Protein AF-A0A2J8T6L7-F1 (afdb_monomer)

pLDDT: mean 71.06, std 22.84, range [30.7, 98.12]

Organism: Pongo abelii (NCBI:txid9601)

Radius of gyration: 42.38 Å; Cα contacts (8 Å, |Δi|>4): 64; chains: 1; bounding box: 113×49×140 Å

Mean predicted aligned error: 19.24 Å

Structure (mmCIF, N/CA/C/O backbone):
data_AF-A0A2J8T6L7-F1
#
_entry.id   AF-A0A2J8T6L7-F1
#
loop_
_atom_site.group_PDB
_atom_site.id
_atom_site.type_symbol
_atom_site.label_atom_id
_atom_site.label_alt_id
_atom_site.label_comp_id
_atom_site.label_asym_id
_atom_site.label_entity_id
_atom_site.label_seq_id
_atom_site.pdbx_PDB_ins_code
_atom_site.Cartn_x
_atom_site.Cartn_y
_atom_site.Cartn_z
_atom_site.occupancy
_atom_site.B_iso_or_equiv
_atom_site.auth_seq_id
_atom_site.auth_comp_id
_atom_site.auth_asym_id
_atom_site.auth_atom_id
_atom_site.pdbx_PDB_model_num
ATOM 1 N N . HIS A 1 1 ? 1.287 7.293 -5.162 1.00 93.69 1 HIS A N 1
ATOM 2 C CA . HIS A 1 1 ? 0.298 7.015 -6.228 1.00 93.69 1 HIS A CA 1
ATOM 3 C C . HIS A 1 1 ? 0.378 5.580 -6.761 1.00 93.69 1 HIS A C 1
ATOM 5 O O . HIS A 1 1 ? -0.598 4.861 -6.613 1.00 93.69 1 HIS A O 1
ATOM 11 N N . LEU A 1 2 ? 1.524 5.123 -7.292 1.00 96.25 2 LEU A N 1
ATOM 12 C CA . LEU A 1 2 ? 1.665 3.785 -7.906 1.00 96.25 2 LEU A CA 1
ATOM 13 C C . LEU A 1 2 ? 1.198 2.615 -7.026 1.00 96.25 2 LEU A C 1
ATOM 15 O O . LEU A 1 2 ? 0.594 1.680 -7.530 1.00 96.25 2 LEU A O 1
ATOM 19 N N . VAL A 1 3 ? 1.390 2.698 -5.706 1.00 96.38 3 VAL A N 1
ATOM 20 C CA . VAL A 1 3 ? 0.859 1.705 -4.755 1.00 96.38 3 VAL A CA 1
ATOM 21 C C . VAL A 1 3 ? -0.670 1.610 -4.808 1.00 96.38 3 VAL A C 1
ATOM 23 O O . VAL A 1 3 ? -1.197 0.508 -4.838 1.00 96.38 3 VAL A O 1
ATOM 26 N N . LYS A 1 4 ? -1.392 2.739 -4.871 1.00 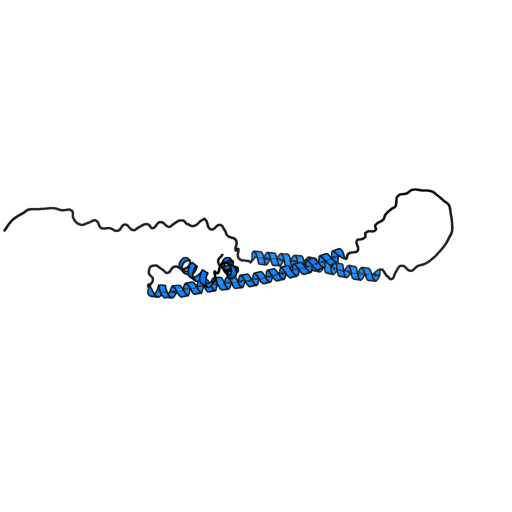94.94 4 LYS A N 1
ATOM 27 C CA . LYS A 1 4 ? -2.864 2.750 -4.984 1.00 94.94 4 LYS A CA 1
ATOM 28 C C . LYS A 1 4 ? -3.326 2.077 -6.278 1.00 94.94 4 LYS A C 1
ATOM 30 O O . LYS A 1 4 ? -4.289 1.324 -6.260 1.00 94.94 4 LYS A O 1
ATOM 35 N N . VAL A 1 5 ? -2.614 2.323 -7.380 1.00 97.19 5 VAL A N 1
ATOM 36 C CA . VAL A 1 5 ? -2.892 1.685 -8.676 1.00 97.19 5 VAL A CA 1
ATOM 37 C C . VAL A 1 5 ? -2.630 0.179 -8.601 1.00 97.19 5 VAL A C 1
ATOM 39 O O . VAL A 1 5 ? -3.499 -0.597 -8.980 1.00 97.19 5 VAL A O 1
ATOM 42 N N . ALA A 1 6 ? -1.487 -0.233 -8.047 1.00 96.81 6 ALA A N 1
ATOM 43 C CA . ALA A 1 6 ? -1.114 -1.640 -7.896 1.00 96.81 6 ALA A CA 1
ATOM 44 C C . ALA A 1 6 ? -2.042 -2.420 -6.947 1.00 96.81 6 ALA A C 1
ATOM 46 O O . ALA A 1 6 ? -2.261 -3.610 -7.136 1.00 96.81 6 ALA A O 1
ATOM 47 N N . LEU A 1 7 ? -2.632 -1.769 -5.939 1.00 96.44 7 LEU A N 1
ATOM 48 C CA . LEU A 1 7 ? -3.645 -2.396 -5.079 1.00 96.44 7 LEU A CA 1
ATOM 49 C C . LEU A 1 7 ? -4.934 -2.749 -5.836 1.00 96.44 7 LEU A C 1
ATOM 51 O O . LEU A 1 7 ? -5.686 -3.601 -5.376 1.00 96.44 7 LEU A O 1
ATOM 55 N N . LEU A 1 8 ? -5.173 -2.119 -6.988 1.00 96.69 8 LEU A N 1
ATOM 56 C CA . LEU A 1 8 ? -6.303 -2.388 -7.876 1.00 96.69 8 LEU A CA 1
ATOM 57 C C . LEU A 1 8 ? -5.900 -3.242 -9.089 1.00 96.69 8 LEU A C 1
ATOM 59 O O . LEU A 1 8 ? -6.602 -3.223 -10.102 1.00 96.69 8 LEU A O 1
ATOM 63 N N . GLU A 1 9 ? -4.796 -3.995 -8.995 1.00 97.06 9 GLU A N 1
ATOM 64 C CA . GLU A 1 9 ? -4.306 -4.892 -10.054 1.00 97.06 9 GLU A CA 1
ATOM 65 C C . GLU A 1 9 ? -5.409 -5.825 -10.573 1.00 97.06 9 GLU A C 1
ATOM 67 O O . GLU A 1 9 ? -5.492 -6.083 -11.775 1.00 97.06 9 GLU A O 1
ATOM 72 N N . ASP A 1 10 ? -6.323 -6.262 -9.703 1.00 96.69 10 ASP A N 1
ATOM 73 C CA . ASP A 1 10 ? -7.408 -7.144 -10.118 1.00 96.69 10 ASP A CA 1
ATOM 74 C C . ASP A 1 10 ? -8.401 -6.500 -11.103 1.00 96.69 10 ASP A C 1
ATOM 76 O O . ASP A 1 10 ? -9.060 -7.195 -11.880 1.00 96.69 10 ASP A O 1
ATOM 80 N N . VAL A 1 11 ? -8.468 -5.171 -11.131 1.00 97.81 11 VAL A N 1
ATOM 81 C CA . VAL A 1 11 ? -9.361 -4.409 -12.010 1.00 97.81 11 VAL A CA 1
ATOM 82 C C . VAL A 1 11 ? -8.594 -3.823 -13.191 1.00 97.81 11 VAL A C 1
ATOM 84 O O . VAL A 1 11 ? -9.009 -3.979 -14.335 1.00 97.81 11 VAL A O 1
ATOM 87 N N . ASN A 1 12 ? -7.464 -3.163 -12.931 1.00 96.69 12 ASN A N 1
ATOM 88 C CA . ASN A 1 12 ? -6.717 -2.431 -13.957 1.00 96.69 12 ASN A CA 1
ATOM 89 C C . ASN A 1 12 ? -5.603 -3.253 -14.624 1.00 96.69 12 ASN A C 1
ATOM 91 O O . ASN A 1 12 ? -5.028 -2.787 -15.604 1.00 96.69 12 ASN A O 1
ATOM 95 N N . ARG A 1 13 ? -5.302 -4.458 -14.114 1.00 97.50 13 ARG A N 1
ATOM 96 C CA . ARG A 1 13 ? -4.248 -5.363 -14.608 1.00 97.50 13 ARG A CA 1
ATOM 97 C C . ARG A 1 13 ? -2.829 -4.770 -14.545 1.00 97.50 13 ARG A C 1
ATOM 99 O O . ARG A 1 13 ? -1.910 -5.294 -15.172 1.00 97.50 13 ARG A O 1
ATOM 106 N N . MET A 1 14 ? -2.634 -3.710 -13.761 1.00 97.69 14 MET A N 1
ATOM 107 C CA . MET A 1 14 ? -1.356 -3.027 -13.576 1.00 97.69 14 MET A CA 1
ATOM 108 C C . MET A 1 14 ? -0.621 -3.579 -12.358 1.00 97.69 14 MET A C 1
ATOM 110 O O . MET A 1 14 ? -0.726 -3.051 -11.250 1.00 97.69 14 MET A O 1
ATOM 114 N N . SER A 1 15 ? 0.164 -4.631 -12.578 1.00 98.00 15 SER A N 1
ATOM 115 C CA . SER A 1 15 ? 1.047 -5.167 -11.543 1.00 98.00 15 SER A CA 1
ATOM 116 C C . SER A 1 15 ? 2.186 -4.188 -11.207 1.00 98.00 15 SER A C 1
ATOM 118 O O . SER A 1 15 ? 2.556 -3.348 -12.039 1.00 98.00 15 SER A O 1
ATOM 120 N N . PRO A 1 16 ? 2.822 -4.305 -10.024 1.00 97.94 16 PRO A N 1
ATOM 121 C CA . PRO A 1 16 ? 4.011 -3.523 -9.683 1.00 97.94 16 PRO A CA 1
ATOM 122 C C . PRO A 1 16 ? 5.125 -3.612 -10.734 1.00 97.94 16 PRO A C 1
ATOM 124 O O . PRO A 1 16 ? 5.802 -2.620 -10.985 1.00 97.94 16 PRO A O 1
ATOM 127 N N . GLY A 1 17 ? 5.286 -4.778 -11.370 1.00 97.88 17 GLY A N 1
ATOM 128 C CA . GLY A 1 17 ? 6.257 -4.982 -12.445 1.00 97.88 17 GLY A CA 1
ATOM 129 C C . GLY A 1 17 ? 5.879 -4.232 -13.723 1.00 97.88 17 GLY A C 1
ATOM 130 O O . GLY A 1 17 ? 6.720 -3.551 -14.302 1.00 97.88 17 GLY A O 1
ATOM 131 N N . ALA A 1 18 ? 4.603 -4.274 -14.126 1.00 97.88 18 ALA A N 1
ATOM 132 C CA . ALA A 1 18 ? 4.121 -3.527 -15.291 1.00 97.88 18 ALA A CA 1
ATOM 133 C C . ALA A 1 18 ? 4.294 -2.012 -15.098 1.00 97.88 18 ALA A C 1
ATOM 135 O O . ALA A 1 18 ? 4.781 -1.315 -15.987 1.00 97.88 18 ALA A O 1
ATOM 136 N N . LEU A 1 19 ? 3.963 -1.511 -13.905 1.00 98.06 19 LEU A N 1
ATOM 137 C CA . LEU A 1 19 ? 4.187 -0.113 -13.540 1.00 98.06 19 LEU A CA 1
ATOM 138 C C . LEU A 1 19 ? 5.681 0.230 -13.534 1.00 98.06 19 LEU A C 1
ATOM 140 O O . LEU A 1 19 ? 6.066 1.271 -14.055 1.00 98.06 19 LEU A O 1
ATOM 144 N N . ALA A 1 20 ? 6.540 -0.637 -13.002 1.00 97.88 20 ALA A N 1
ATOM 145 C CA . ALA A 1 20 ? 7.976 -0.383 -12.982 1.00 97.88 20 ALA A CA 1
ATOM 146 C C . ALA A 1 20 ? 8.583 -0.279 -14.387 1.00 97.88 20 ALA A C 1
ATOM 148 O O . ALA A 1 20 ? 9.392 0.613 -14.618 1.00 97.88 20 ALA A O 1
ATOM 149 N N . ILE A 1 21 ? 8.160 -1.123 -15.334 1.00 96.56 21 ILE A N 1
ATOM 150 C CA . ILE A 1 21 ? 8.624 -1.065 -16.732 1.00 96.56 21 ILE A CA 1
ATOM 151 C C . ILE A 1 21 ? 8.285 0.289 -17.371 1.00 96.56 21 ILE A C 1
ATOM 153 O O . ILE A 1 21 ? 9.111 0.860 -18.078 1.00 96.56 21 ILE A O 1
ATOM 157 N N . ILE A 1 22 ? 7.086 0.816 -17.105 1.00 96.38 22 ILE A N 1
ATOM 158 C CA . ILE A 1 22 ? 6.615 2.089 -17.669 1.00 96.38 22 ILE A CA 1
ATOM 159 C C . ILE A 1 22 ? 7.307 3.281 -17.000 1.00 96.38 22 ILE A C 1
ATOM 161 O O . ILE A 1 22 ? 7.721 4.218 -17.676 1.00 96.38 22 ILE A O 1
ATOM 165 N N . PHE A 1 23 ? 7.423 3.264 -15.670 1.00 97.00 23 PHE A N 1
ATOM 166 C CA . PHE A 1 23 ? 7.864 4.432 -14.909 1.00 97.00 23 PHE A CA 1
ATOM 167 C C . PHE A 1 23 ? 9.379 4.504 -14.702 1.00 97.00 23 PHE A C 1
ATOM 169 O O . PHE A 1 23 ? 9.901 5.607 -14.559 1.00 97.00 23 PHE A O 1
ATOM 176 N N . ALA A 1 24 ? 10.113 3.388 -14.692 1.00 95.88 24 ALA A N 1
ATOM 177 C CA . ALA A 1 24 ? 11.550 3.423 -14.418 1.00 95.88 24 ALA A CA 1
ATOM 178 C C . ALA A 1 24 ? 12.355 4.280 -15.414 1.00 95.88 24 ALA A C 1
ATOM 180 O O . ALA A 1 24 ? 13.154 5.089 -14.939 1.00 95.88 24 ALA A O 1
ATOM 181 N N . PRO A 1 25 ? 12.120 4.221 -16.742 1.00 91.81 25 PRO A N 1
ATOM 182 C CA . PRO A 1 25 ? 12.804 5.102 -17.695 1.00 91.81 25 PRO A CA 1
ATOM 183 C C . PRO A 1 25 ? 12.463 6.589 -17.510 1.00 91.81 25 PRO A C 1
ATOM 185 O O . PRO A 1 25 ? 13.294 7.455 -17.775 1.00 91.81 25 PRO A O 1
ATOM 188 N N . CYS A 1 26 ? 11.252 6.895 -17.034 1.00 92.44 26 CYS A N 1
ATOM 189 C CA . CYS A 1 26 ? 10.802 8.265 -16.787 1.00 92.44 26 CYS A CA 1
ATOM 190 C C . CYS A 1 26 ? 11.409 8.853 -15.504 1.00 92.44 26 CYS A C 1
ATOM 192 O O . CYS A 1 26 ? 11.675 10.052 -15.442 1.00 92.44 26 CYS A O 1
ATOM 194 N N . LEU A 1 27 ? 11.623 8.011 -14.486 1.00 92.25 27 LEU A N 1
ATOM 195 C CA . LEU A 1 27 ? 12.135 8.404 -13.171 1.00 92.25 27 LEU A CA 1
ATOM 196 C C . LEU A 1 27 ? 13.668 8.409 -13.095 1.00 92.25 27 LEU A C 1
ATOM 198 O O . LEU A 1 27 ? 14.240 9.222 -12.374 1.00 92.25 27 LEU A O 1
ATOM 202 N N . LEU A 1 28 ? 14.335 7.489 -13.796 1.00 89.25 28 LEU A N 1
ATOM 203 C CA . LEU A 1 28 ? 15.777 7.257 -13.706 1.00 89.25 28 LEU A CA 1
ATOM 204 C C . LEU A 1 28 ? 16.388 7.244 -15.112 1.00 89.25 28 LEU A C 1
ATOM 206 O O . LEU A 1 28 ? 16.637 6.186 -15.688 1.00 89.25 28 LEU A O 1
ATOM 210 N N . ARG A 1 29 ? 16.623 8.437 -15.670 1.00 85.06 29 ARG A N 1
ATOM 211 C CA . ARG A 1 29 ? 17.291 8.587 -16.970 1.00 85.06 29 ARG A CA 1
ATOM 212 C C . ARG A 1 29 ? 18.792 8.329 -16.845 1.00 85.06 29 ARG A C 1
ATOM 214 O O . ARG A 1 29 ? 19.435 8.801 -15.906 1.00 85.06 29 ARG A O 1
ATOM 221 N N . CYS A 1 30 ? 19.350 7.592 -17.803 1.00 74.75 30 CYS A N 1
ATOM 222 C CA . CYS A 1 30 ? 20.797 7.456 -17.935 1.00 74.75 30 CYS A CA 1
ATOM 223 C C . CYS A 1 30 ? 21.414 8.803 -18.363 1.00 74.75 30 CYS A C 1
ATOM 225 O O . CYS A 1 30 ? 20.770 9.547 -19.101 1.00 74.75 30 CYS A O 1
ATOM 227 N N . PRO A 1 31 ? 22.652 9.117 -17.947 1.00 76.94 31 PRO A N 1
ATOM 228 C CA . PRO A 1 31 ? 23.383 10.278 -18.452 1.00 76.94 31 PRO A CA 1
ATOM 229 C C . PRO A 1 31 ? 23.590 10.206 -19.976 1.00 76.94 31 PRO A C 1
ATOM 231 O O . PRO A 1 31 ? 23.925 9.137 -20.493 1.00 76.94 31 PRO A O 1
ATOM 234 N N . ASP A 1 32 ? 23.471 11.335 -20.684 1.00 70.75 32 ASP A N 1
ATOM 235 C CA . ASP A 1 32 ? 23.580 11.416 -22.158 1.00 70.75 32 ASP A CA 1
ATOM 236 C C . ASP A 1 32 ? 24.965 11.020 -22.711 1.00 70.75 32 ASP A C 1
ATOM 238 O O . ASP A 1 32 ? 25.127 10.752 -23.897 1.00 70.75 32 ASP A O 1
ATOM 242 N N . ASN A 1 33 ? 25.977 10.949 -21.846 1.00 72.06 33 ASN A N 1
ATOM 243 C CA . ASN A 1 33 ? 27.346 10.539 -22.163 1.00 72.06 33 ASN A CA 1
ATOM 244 C C . ASN A 1 33 ? 27.650 9.067 -21.814 1.00 72.06 33 ASN A C 1
ATOM 246 O O . ASN A 1 33 ? 28.817 8.670 -21.804 1.00 72.06 33 ASN A O 1
ATOM 250 N N . SER A 1 34 ? 26.633 8.263 -21.487 1.00 76.81 34 SER A N 1
ATOM 251 C CA . SER A 1 34 ? 26.806 6.843 -21.164 1.00 76.81 34 SER A CA 1
ATOM 252 C C . SER A 1 34 ? 26.913 5.961 -22.415 1.00 76.81 34 SER A C 1
ATOM 254 O O . SER A 1 34 ? 26.290 6.217 -23.443 1.00 76.81 34 SER A O 1
ATOM 256 N N . ASP A 1 35 ? 27.719 4.899 -22.325 1.00 83.25 35 ASP A N 1
ATOM 257 C CA . ASP A 1 35 ? 27.825 3.895 -23.386 1.00 83.25 35 ASP A CA 1
ATOM 258 C C . ASP A 1 35 ? 26.451 3.216 -23.604 1.00 83.25 35 ASP A C 1
ATOM 260 O O . ASP A 1 35 ? 25.865 2.708 -22.636 1.00 83.25 35 ASP A O 1
ATOM 264 N N . PRO A 1 36 ? 25.930 3.154 -24.846 1.00 81.31 36 PRO A N 1
ATOM 265 C CA . PRO A 1 36 ? 24.617 2.576 -25.137 1.00 81.31 36 PRO A CA 1
ATOM 266 C C . PRO A 1 36 ? 24.452 1.127 -24.656 1.00 81.31 36 PRO A C 1
ATOM 268 O O . PRO A 1 36 ? 23.373 0.739 -24.207 1.00 81.31 36 PRO A O 1
ATOM 271 N N . LEU A 1 37 ? 25.513 0.316 -24.694 1.00 81.12 37 LEU A N 1
ATOM 272 C CA . LEU A 1 37 ? 25.478 -1.081 -24.253 1.00 81.12 37 LEU A CA 1
ATOM 273 C C . LEU A 1 37 ? 25.414 -1.198 -22.725 1.00 81.12 37 LEU A C 1
ATOM 275 O O . LEU A 1 37 ? 24.844 -2.159 -22.199 1.00 81.12 37 LEU A O 1
ATOM 279 N N . ILE A 1 38 ? 25.986 -0.229 -22.005 1.00 78.81 38 ILE A N 1
ATOM 280 C CA . ILE A 1 38 ? 25.864 -0.131 -20.546 1.00 78.81 38 ILE A CA 1
ATOM 281 C C . ILE A 1 38 ? 24.450 0.333 -20.183 1.00 78.81 38 ILE A C 1
ATOM 283 O O . ILE A 1 38 ? 23.801 -0.307 -19.354 1.00 78.81 38 ILE A O 1
ATOM 287 N N . SER A 1 39 ? 23.933 1.351 -20.878 1.00 82.50 39 SER A N 1
ATOM 288 C CA . SER A 1 39 ? 22.570 1.861 -20.692 1.00 82.50 39 SER A CA 1
ATOM 289 C C . SER A 1 39 ? 21.515 0.757 -20.855 1.00 82.50 39 SER A C 1
ATOM 291 O O . SER A 1 39 ? 20.645 0.606 -19.997 1.00 82.50 39 SER A O 1
ATOM 293 N N . MET A 1 40 ? 21.653 -0.121 -21.859 1.00 81.56 40 MET A N 1
ATOM 294 C CA . MET A 1 40 ? 20.754 -1.274 -22.039 1.00 81.56 40 MET A CA 1
ATOM 295 C C . MET A 1 40 ? 20.721 -2.228 -20.832 1.00 81.56 40 MET A C 1
ATOM 297 O O . MET A 1 40 ? 19.667 -2.779 -20.510 1.00 81.56 40 MET A O 1
ATOM 301 N N . LYS A 1 41 ? 21.853 -2.439 -20.145 1.00 81.69 41 LYS A N 1
ATOM 302 C CA . LYS A 1 41 ? 21.900 -3.269 -18.925 1.00 81.69 41 LYS A CA 1
ATOM 303 C C . LYS A 1 41 ? 21.286 -2.558 -17.727 1.00 81.69 41 LYS A C 1
ATOM 305 O O . LYS A 1 41 ? 20.726 -3.215 -16.848 1.00 81.69 41 LYS A O 1
ATOM 310 N N . ASP A 1 42 ? 21.395 -1.238 -17.681 1.00 87.75 42 ASP A N 1
ATOM 311 C CA . ASP A 1 42 ? 20.863 -0.443 -16.584 1.00 87.75 42 ASP A CA 1
ATOM 312 C C . ASP A 1 42 ? 19.337 -0.349 -16.630 1.00 87.75 42 ASP A C 1
ATOM 314 O O . ASP A 1 42 ? 18.736 -0.333 -15.560 1.00 87.75 42 ASP A O 1
ATOM 318 N N . VAL A 1 43 ? 18.697 -0.457 -17.805 1.00 90.25 43 VAL A N 1
ATOM 319 C CA . VAL A 1 43 ? 17.223 -0.533 -17.940 1.00 90.25 43 VAL A CA 1
ATOM 320 C C . VAL A 1 43 ? 16.615 -1.612 -17.036 1.00 90.25 43 VAL A C 1
ATOM 322 O O . VAL A 1 43 ? 15.646 -1.363 -16.314 1.00 9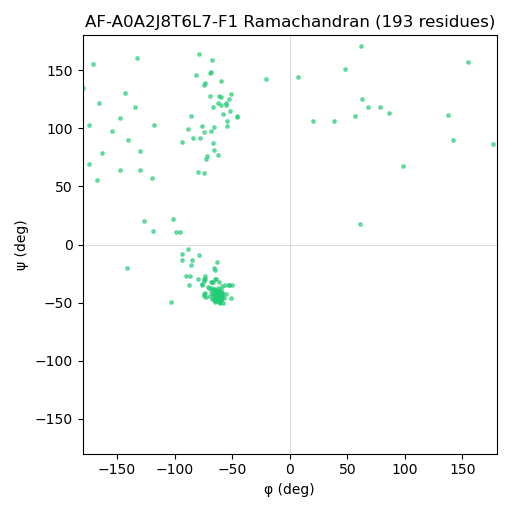0.25 43 VAL A O 1
ATOM 325 N N . LEU A 1 44 ? 17.198 -2.813 -17.016 1.00 92.00 44 LEU A N 1
ATOM 326 C CA . LEU A 1 44 ? 16.707 -3.898 -16.162 1.00 92.00 44 LEU A CA 1
ATOM 327 C C . LEU A 1 44 ? 16.933 -3.602 -14.675 1.00 92.00 44 LEU A C 1
ATOM 329 O O . LEU A 1 44 ? 16.069 -3.901 -13.847 1.00 92.00 44 LEU A O 1
ATOM 333 N N . LYS A 1 45 ? 18.068 -2.984 -14.325 1.00 92.62 45 LYS A N 1
ATOM 334 C CA . LYS A 1 45 ? 18.386 -2.624 -12.937 1.00 92.62 45 LYS A CA 1
ATOM 335 C C . LYS A 1 45 ? 17.450 -1.541 -12.411 1.00 92.62 45 LYS A C 1
ATOM 337 O O . LYS A 1 45 ? 16.921 -1.697 -11.313 1.00 92.62 45 LYS A O 1
ATOM 342 N N . ILE A 1 46 ? 17.215 -0.476 -13.183 1.00 94.12 46 ILE A N 1
ATOM 343 C CA . ILE A 1 46 ? 16.311 0.612 -12.788 1.00 94.12 46 ILE A CA 1
ATOM 344 C C . ILE A 1 46 ? 14.871 0.109 -12.682 1.00 94.12 46 ILE A C 1
ATOM 346 O O . ILE A 1 46 ? 14.188 0.429 -11.713 1.00 94.12 46 ILE A O 1
ATOM 350 N N . THR A 1 47 ? 14.440 -0.758 -13.604 1.00 95.94 47 THR A N 1
ATOM 351 C CA . THR A 1 47 ? 13.111 -1.384 -13.558 1.00 95.94 47 THR A CA 1
ATOM 352 C C . THR A 1 47 ? 12.958 -2.224 -12.294 1.00 95.94 47 THR A C 1
ATOM 354 O O . THR A 1 47 ? 12.012 -2.029 -11.536 1.00 95.94 47 THR A O 1
ATOM 357 N N . THR A 1 48 ? 13.933 -3.090 -12.000 1.00 96.69 48 THR A N 1
ATOM 358 C CA . THR A 1 48 ? 13.922 -3.920 -10.783 1.00 96.69 48 THR A CA 1
ATOM 359 C C . THR A 1 48 ? 13.922 -3.058 -9.519 1.00 96.69 48 THR A C 1
ATOM 361 O O . THR A 1 48 ? 13.179 -3.333 -8.580 1.00 96.69 48 THR A O 1
ATOM 364 N N . CYS A 1 49 ? 14.723 -1.990 -9.489 1.00 96.50 49 CYS A N 1
ATOM 365 C CA . CYS A 1 49 ? 14.781 -1.051 -8.371 1.00 96.50 49 CYS A CA 1
ATOM 366 C C . CYS A 1 49 ? 13.405 -0.429 -8.082 1.00 96.50 49 CYS A C 1
ATOM 368 O O . CYS A 1 49 ? 12.921 -0.484 -6.948 1.00 96.50 49 CYS A O 1
ATOM 370 N N . VAL A 1 50 ? 12.740 0.097 -9.115 1.00 97.50 50 VAL A N 1
ATOM 371 C CA . VAL A 1 50 ? 11.404 0.696 -8.992 1.00 97.50 50 VAL A CA 1
ATOM 372 C C . VAL A 1 50 ? 10.360 -0.352 -8.604 1.00 97.50 50 VAL A C 1
ATOM 374 O O . VAL A 1 50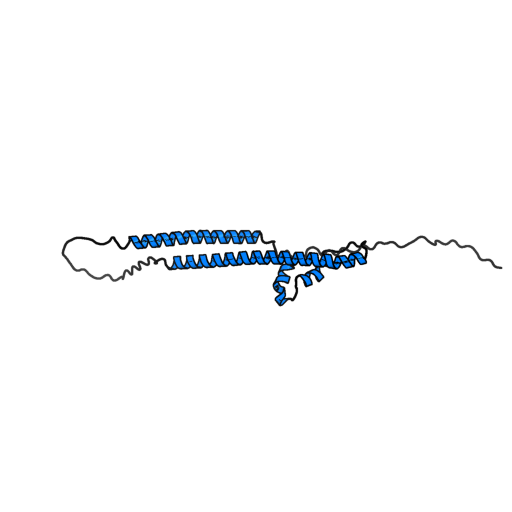 ? 9.535 -0.091 -7.729 1.00 97.50 50 VAL A O 1
ATOM 377 N N . GLU A 1 51 ? 10.412 -1.556 -9.177 1.00 98.12 51 GLU A N 1
ATOM 378 C CA . GLU A 1 51 ? 9.503 -2.649 -8.819 1.00 98.12 51 GLU A CA 1
ATOM 379 C C . GLU A 1 51 ? 9.619 -3.019 -7.335 1.00 98.12 51 GLU 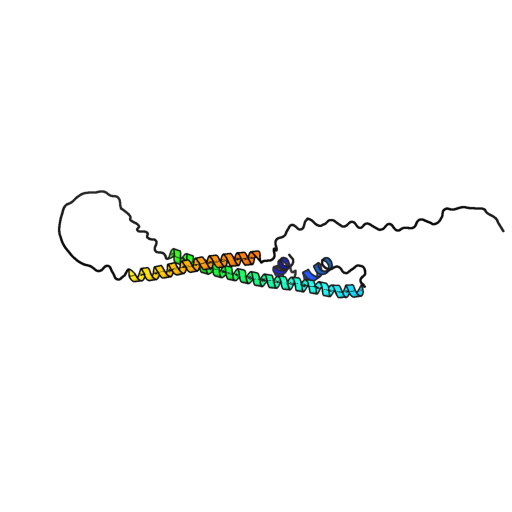A C 1
ATOM 381 O O . GLU A 1 51 ? 8.604 -3.120 -6.640 1.00 98.12 51 GLU A O 1
ATOM 386 N N . MET A 1 52 ? 10.847 -3.183 -6.829 1.00 98.12 52 MET A N 1
ATOM 387 C CA . MET A 1 52 ? 11.089 -3.469 -5.413 1.00 98.12 52 MET A CA 1
ATOM 388 C C . MET A 1 52 ? 10.568 -2.346 -4.518 1.00 98.12 52 MET A C 1
ATOM 390 O O . MET A 1 52 ? 9.953 -2.624 -3.488 1.00 98.12 52 MET A O 1
ATOM 394 N N . LEU A 1 53 ? 10.758 -1.086 -4.920 1.00 97.56 53 LEU A N 1
ATOM 395 C CA . LEU A 1 53 ? 10.251 0.058 -4.172 1.00 97.56 53 LEU A CA 1
ATOM 396 C C . LEU A 1 53 ? 8.718 0.038 -4.096 1.00 97.56 53 LEU A C 1
ATOM 398 O O . LEU A 1 53 ? 8.161 0.170 -3.007 1.00 97.56 53 LEU A O 1
ATOM 402 N N . ILE A 1 54 ? 8.024 -0.186 -5.217 1.00 97.56 54 ILE A N 1
ATOM 403 C CA . ILE A 1 54 ? 6.555 -0.273 -5.245 1.00 97.56 54 ILE A CA 1
ATOM 404 C C . ILE A 1 54 ? 6.072 -1.441 -4.376 1.00 97.56 54 ILE A C 1
ATOM 406 O O . ILE A 1 54 ? 5.169 -1.257 -3.557 1.00 97.56 54 ILE A O 1
ATOM 410 N N . LYS A 1 55 ? 6.684 -2.625 -4.512 1.00 97.50 55 LYS A N 1
ATOM 411 C CA . LYS A 1 55 ? 6.335 -3.820 -3.727 1.00 97.50 55 LYS A CA 1
ATOM 412 C C . LYS A 1 55 ? 6.497 -3.589 -2.230 1.00 97.50 55 LYS A C 1
ATOM 414 O O . LYS A 1 55 ? 5.595 -3.927 -1.465 1.00 97.50 55 LYS A O 1
ATOM 419 N N . GLU A 1 56 ? 7.601 -2.981 -1.809 1.00 97.62 56 GLU A N 1
ATOM 420 C CA . GLU A 1 56 ? 7.864 -2.735 -0.392 1.00 97.62 56 GLU A CA 1
ATOM 421 C C . GLU A 1 56 ? 6.905 -1.692 0.195 1.00 97.62 56 GLU A C 1
ATOM 423 O O . GLU A 1 56 ? 6.381 -1.875 1.296 1.00 97.62 56 GLU A O 1
ATOM 428 N N . GLN A 1 57 ? 6.595 -0.628 -0.550 1.00 96.38 57 GLN A N 1
ATOM 429 C CA . GLN A 1 57 ? 5.596 0.353 -0.117 1.00 96.38 57 GLN A CA 1
ATOM 430 C C . GLN A 1 57 ? 4.190 -0.256 -0.050 1.00 96.38 57 GLN A C 1
ATOM 432 O O . GLN A 1 57 ? 3.449 -0.000 0.899 1.00 96.38 57 GLN A O 1
ATOM 437 N N . MET A 1 58 ? 3.835 -1.123 -1.001 1.00 95.50 58 MET A N 1
ATOM 438 C CA . MET A 1 58 ? 2.575 -1.866 -0.971 1.00 95.50 58 MET A CA 1
ATOM 439 C C . MET A 1 58 ? 2.503 -2.824 0.224 1.00 95.50 58 MET A C 1
ATOM 441 O O . MET A 1 58 ? 1.466 -2.901 0.881 1.00 95.50 58 MET A O 1
ATOM 445 N N . ARG A 1 59 ? 3.596 -3.523 0.553 1.00 96.50 59 ARG A N 1
ATOM 446 C CA . ARG A 1 59 ? 3.673 -4.396 1.732 1.00 96.50 59 ARG A CA 1
ATOM 447 C C . ARG A 1 59 ? 3.441 -3.605 3.020 1.00 96.50 59 ARG A C 1
ATOM 449 O O . ARG A 1 59 ? 2.595 -3.995 3.819 1.00 96.50 59 ARG A O 1
ATOM 456 N N . LYS A 1 60 ? 4.142 -2.478 3.201 1.00 94.50 60 LYS A N 1
ATOM 457 C CA . LYS A 1 60 ? 3.960 -1.584 4.359 1.00 94.50 60 LYS A CA 1
ATOM 458 C C . LYS A 1 60 ? 2.526 -1.066 4.461 1.00 94.50 60 LYS A C 1
ATOM 460 O O . LYS A 1 60 ? 1.974 -1.036 5.554 1.00 94.50 60 LYS A O 1
ATOM 465 N N . TYR A 1 61 ? 1.924 -0.694 3.331 1.00 94.81 61 TYR A N 1
ATOM 466 C CA . TYR A 1 61 ? 0.532 -0.252 3.284 1.00 94.81 61 TYR A CA 1
ATOM 467 C C . TYR A 1 61 ? -0.434 -1.347 3.754 1.00 94.81 61 TYR A C 1
ATOM 469 O O . TYR A 1 61 ? -1.285 -1.081 4.594 1.00 94.81 61 TYR A O 1
ATOM 477 N N . LYS A 1 62 ? -0.280 -2.581 3.255 1.00 93.00 62 LYS A N 1
ATOM 478 C CA . LYS A 1 62 ? -1.140 -3.712 3.641 1.00 93.00 62 LYS A CA 1
ATOM 479 C C . LYS A 1 62 ? -1.061 -4.015 5.136 1.00 93.00 62 LYS A C 1
ATOM 481 O O . LYS A 1 62 ? -2.098 -4.199 5.755 1.00 93.00 62 LYS A O 1
ATOM 486 N N . VAL A 1 63 ? 0.146 -4.016 5.709 1.00 94.25 63 VAL A N 1
ATOM 487 C CA . VAL A 1 63 ? 0.339 -4.229 7.155 1.00 94.25 63 VAL A CA 1
ATOM 488 C C . VAL A 1 63 ? -0.381 -3.151 7.968 1.00 94.25 63 VAL A C 1
ATOM 490 O O . VAL A 1 63 ? -1.185 -3.484 8.827 1.00 94.25 63 VAL A O 1
ATOM 493 N N . LYS A 1 64 ? -0.178 -1.867 7.640 1.00 90.69 64 LYS A N 1
ATOM 494 C CA . LYS A 1 64 ? -0.862 -0.768 8.341 1.00 90.69 64 LYS A CA 1
ATOM 495 C C . LYS A 1 64 ? -2.385 -0.823 8.193 1.00 90.69 64 LYS A C 1
ATOM 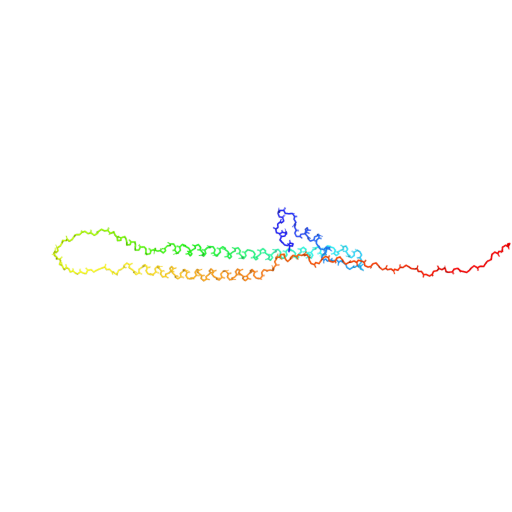497 O O . LYS A 1 64 ? -3.102 -0.494 9.128 1.00 90.69 64 LYS A O 1
ATOM 502 N N . MET A 1 65 ? -2.890 -1.216 7.023 1.00 93.75 65 MET A N 1
ATOM 503 C CA . MET A 1 65 ? -4.334 -1.343 6.808 1.00 93.75 65 MET A CA 1
ATOM 504 C C . MET A 1 65 ? -4.936 -2.474 7.653 1.00 93.75 65 MET A C 1
ATOM 506 O O . MET A 1 65 ? -6.026 -2.318 8.192 1.00 93.75 65 MET A O 1
ATOM 510 N N . GLU A 1 66 ? -4.218 -3.587 7.804 1.00 93.88 66 GLU A N 1
ATOM 511 C CA . GLU A 1 66 ? -4.629 -4.691 8.675 1.00 93.88 66 GLU A CA 1
ATOM 512 C C . GLU A 1 66 ? -4.659 -4.262 10.152 1.00 93.88 66 GLU A C 1
ATOM 514 O O . GLU A 1 66 ? -5.639 -4.526 10.843 1.00 93.88 66 GLU A O 1
ATOM 519 N N . GLU A 1 67 ? -3.643 -3.527 10.617 1.00 92.38 67 GLU A N 1
ATOM 520 C CA . GLU A 1 67 ? -3.620 -2.940 11.967 1.00 92.38 67 GLU A CA 1
ATOM 521 C C . GLU A 1 67 ? -4.841 -2.032 12.204 1.00 92.38 67 GLU A C 1
ATOM 523 O O . GLU A 1 67 ? -5.533 -2.170 13.213 1.00 92.38 67 GLU A O 1
ATOM 528 N N . ILE A 1 68 ? -5.171 -1.162 11.242 1.00 88.81 68 ILE A N 1
ATOM 529 C CA . ILE A 1 68 ? -6.368 -0.307 11.310 1.00 88.81 68 ILE A CA 1
ATOM 530 C C . ILE A 1 68 ? -7.644 -1.152 11.383 1.00 88.81 68 ILE A C 1
ATOM 532 O O . ILE A 1 68 ? -8.488 -0.902 12.240 1.00 88.81 68 ILE A O 1
ATOM 536 N N . SER A 1 69 ? -7.781 -2.167 10.528 1.00 92.50 69 SER A N 1
ATOM 537 C CA . SER A 1 69 ? -8.953 -3.052 10.508 1.00 92.50 69 SER A CA 1
ATOM 538 C C . SER A 1 69 ? -9.143 -3.786 11.843 1.00 92.50 69 SER A C 1
ATOM 540 O O . SER A 1 69 ? -10.268 -3.941 12.323 1.00 92.50 69 SER A O 1
ATOM 542 N N . GLN A 1 70 ? -8.053 -4.214 12.483 1.00 93.44 70 GLN A N 1
ATOM 543 C CA . GLN A 1 70 ? -8.100 -4.855 13.800 1.00 93.44 70 GLN A CA 1
ATOM 544 C C . GLN A 1 70 ? -8.533 -3.882 14.897 1.00 93.44 70 GLN A C 1
ATOM 546 O O . GLN A 1 70 ? -9.371 -4.232 15.732 1.00 93.44 70 GLN A O 1
ATOM 551 N N . LEU A 1 71 ? -8.006 -2.656 14.877 1.00 86.56 71 LEU A N 1
ATOM 552 C CA . LEU A 1 71 ? -8.422 -1.603 15.800 1.00 86.56 71 LEU A CA 1
ATOM 553 C C . LEU A 1 71 ? -9.907 -1.256 15.624 1.00 86.56 71 LEU A C 1
ATOM 555 O O . LEU A 1 71 ? -10.626 -1.147 16.614 1.00 86.56 71 LEU A O 1
ATOM 559 N N . GLU A 1 72 ? -10.400 -1.167 14.389 1.00 89.69 72 GLU A N 1
ATOM 560 C CA . GLU A 1 72 ? -11.820 -0.924 14.095 1.00 89.69 72 GLU A CA 1
ATOM 561 C C . GLU A 1 72 ? -12.723 -2.067 14.577 1.00 89.69 72 GLU A C 1
ATOM 563 O O . GLU A 1 72 ? -13.798 -1.826 15.134 1.00 89.69 72 GLU A O 1
ATOM 568 N N . ALA A 1 73 ? -12.287 -3.320 14.424 1.00 92.56 73 ALA A N 1
ATOM 569 C CA . ALA A 1 73 ? -13.010 -4.469 14.958 1.00 92.56 73 ALA A CA 1
ATOM 570 C C . ALA A 1 73 ? -13.061 -4.440 16.495 1.00 92.56 73 ALA A C 1
ATOM 572 O O . ALA A 1 73 ? -14.125 -4.655 17.082 1.00 92.56 73 ALA A O 1
ATOM 573 N N . ALA A 1 74 ? -11.939 -4.128 17.152 1.00 90.00 74 ALA A N 1
ATOM 574 C CA . ALA A 1 74 ? -11.872 -3.987 18.604 1.00 90.00 74 ALA A CA 1
ATOM 575 C C . ALA A 1 74 ? -12.767 -2.841 19.107 1.00 90.00 74 ALA A C 1
ATOM 577 O O . ALA A 1 74 ? -13.507 -3.025 20.076 1.00 90.00 74 ALA A O 1
ATOM 578 N N . GLU A 1 75 ? -12.762 -1.694 18.420 1.00 85.50 75 GLU A N 1
ATOM 579 C CA . GLU A 1 75 ? -13.661 -0.570 18.701 1.00 85.50 75 GLU A CA 1
ATOM 580 C C . GLU A 1 75 ? -15.127 -0.997 18.564 1.00 85.50 75 GLU A C 1
ATOM 582 O O . GLU A 1 75 ? -15.927 -0.746 19.463 1.00 85.50 75 GLU A O 1
ATOM 587 N N . SER A 1 76 ? -15.484 -1.691 17.479 1.00 91.31 76 SER A N 1
ATOM 588 C CA . SER A 1 76 ? -16.850 -2.163 17.233 1.00 91.31 76 SER A CA 1
ATOM 589 C C . SER A 1 76 ? -17.340 -3.118 18.326 1.00 91.31 76 SER A C 1
ATOM 591 O O . SER A 1 76 ? -18.467 -2.986 18.813 1.00 91.31 76 SER A O 1
ATOM 593 N N . ILE A 1 77 ? -16.488 -4.050 18.768 1.00 92.00 77 ILE A N 1
ATOM 594 C CA . ILE A 1 77 ? -16.802 -4.989 19.853 1.00 92.00 77 ILE A CA 1
ATOM 595 C C . ILE A 1 77 ? -17.001 -4.238 21.171 1.00 92.00 77 ILE A C 1
ATOM 597 O O . ILE A 1 77 ? -18.019 -4.441 21.838 1.00 92.00 77 ILE A O 1
ATOM 601 N N . ALA A 1 78 ? -16.070 -3.349 21.527 1.00 86.50 78 ALA A N 1
ATOM 602 C CA . ALA A 1 78 ? -16.153 -2.561 22.752 1.00 86.50 78 ALA A CA 1
ATOM 603 C C . ALA A 1 78 ? -17.401 -1.665 22.755 1.00 86.50 78 ALA A C 1
ATOM 605 O O . ALA A 1 78 ? -18.149 -1.632 23.733 1.00 86.50 78 ALA A O 1
ATOM 606 N N . PHE A 1 79 ? -17.690 -1.006 21.630 1.00 89.06 79 PHE A N 1
ATOM 607 C CA . PHE A 1 79 ? -18.867 -0.159 21.470 1.00 89.06 79 PHE A CA 1
ATOM 608 C C . PHE A 1 79 ? -20.168 -0.960 21.577 1.00 89.06 79 PHE A C 1
ATOM 610 O O . PHE A 1 79 ? -21.115 -0.529 22.241 1.00 89.06 79 PHE A O 1
ATOM 617 N N . ARG A 1 80 ? -20.225 -2.149 20.968 1.00 89.56 80 ARG A N 1
ATOM 618 C CA . ARG A 1 80 ? -21.383 -3.046 21.065 1.00 89.56 80 ARG A CA 1
ATOM 619 C C . ARG A 1 80 ? -21.599 -3.526 22.499 1.00 89.56 80 ARG A C 1
ATOM 621 O O . ARG A 1 80 ? -22.740 -3.522 22.958 1.00 89.56 80 ARG A O 1
ATOM 628 N N . ARG A 1 81 ? -20.534 -3.897 23.218 1.00 88.69 81 ARG A N 1
ATOM 629 C CA . ARG A 1 81 ? -20.609 -4.318 24.628 1.00 88.69 81 ARG A CA 1
ATOM 630 C C . ARG A 1 81 ? -21.096 -3.181 25.522 1.00 88.69 81 ARG A C 1
ATOM 632 O O . ARG A 1 81 ? -22.052 -3.369 26.267 1.00 88.69 81 ARG A O 1
ATOM 639 N N . LEU A 1 82 ? -20.523 -1.989 25.370 1.00 86.06 82 LEU A N 1
ATOM 640 C CA . LEU A 1 82 ? -20.946 -0.796 26.101 1.00 86.06 82 LEU A CA 1
ATOM 641 C C . LEU A 1 82 ? -22.412 -0.439 25.813 1.00 86.06 82 LEU A C 1
ATOM 643 O O . LEU A 1 82 ? -23.159 -0.084 26.722 1.00 86.06 82 LEU A O 1
ATOM 647 N N . SER A 1 83 ? -22.842 -0.562 24.556 1.00 86.94 83 SER A N 1
ATOM 648 C CA . SER A 1 83 ? -24.235 -0.326 24.164 1.00 86.94 83 SER A CA 1
ATOM 649 C C . SER A 1 83 ? -25.197 -1.312 24.830 1.00 86.94 83 SER A C 1
ATOM 651 O O . SER A 1 83 ? -26.257 -0.893 25.286 1.00 86.94 83 SER A O 1
ATOM 653 N N . LEU A 1 84 ? -24.827 -2.594 24.935 1.00 87.19 84 LEU A N 1
ATOM 654 C CA . LEU A 1 84 ? -25.621 -3.606 25.642 1.00 87.19 84 LEU A CA 1
ATOM 655 C C . LEU A 1 84 ? -25.699 -3.315 27.145 1.00 87.19 84 LEU A C 1
ATOM 657 O O . LEU A 1 84 ? -26.793 -3.306 27.697 1.00 87.19 84 LEU A O 1
ATOM 661 N N . LEU A 1 85 ? -24.576 -2.984 27.789 1.00 84.69 85 LEU A N 1
ATOM 662 C CA . LEU A 1 85 ? -24.550 -2.613 29.211 1.00 84.69 85 LEU A CA 1
ATOM 663 C C . LEU A 1 85 ? -25.394 -1.362 29.511 1.00 84.69 85 LEU A C 1
ATOM 665 O O . LEU A 1 85 ? -25.987 -1.247 30.578 1.00 84.69 85 LEU A O 1
ATOM 669 N N . ARG A 1 86 ? -25.487 -0.414 28.570 1.00 82.69 86 ARG A N 1
ATOM 670 C CA . ARG A 1 86 ? -26.369 0.762 28.698 1.00 82.69 86 ARG A CA 1
ATOM 671 C C . ARG A 1 86 ? -27.849 0.436 28.486 1.00 82.69 86 ARG A C 1
ATOM 673 O O . ARG A 1 86 ? -28.690 1.129 29.046 1.00 82.69 86 ARG A O 1
ATOM 680 N N . GLN A 1 87 ? -28.169 -0.575 27.678 1.00 75.44 87 GLN A N 1
ATOM 681 C CA . GLN A 1 87 ? -29.547 -1.040 27.463 1.00 75.44 87 GLN A CA 1
ATOM 682 C C . GLN A 1 87 ? -30.048 -1.935 28.602 1.00 75.44 87 GLN A C 1
ATOM 684 O O . GLN A 1 87 ? -31.241 -1.926 28.885 1.00 75.44 87 GLN A O 1
ATOM 689 N N . ASN A 1 88 ? -29.145 -2.670 29.256 1.00 60.94 88 ASN A N 1
ATOM 690 C CA . ASN A 1 88 ? -29.454 -3.538 30.394 1.00 60.94 88 ASN A CA 1
ATOM 691 C C . ASN A 1 88 ? -29.609 -2.782 31.718 1.00 60.94 88 ASN A C 1
ATOM 693 O O . ASN A 1 88 ? -30.066 -3.374 32.690 1.00 60.94 88 ASN A O 1
ATOM 697 N N . ALA A 1 89 ? -29.286 -1.484 31.760 1.00 55.16 89 ALA A N 1
ATOM 698 C CA . ALA A 1 89 ? -29.642 -0.650 32.897 1.00 55.16 89 ALA A CA 1
ATOM 699 C C . ALA A 1 89 ? -31.176 -0.659 33.039 1.00 55.16 89 ALA A C 1
ATOM 701 O O . ALA A 1 89 ? -31.865 -0.239 32.097 1.00 55.16 89 ALA A O 1
ATOM 702 N N . PRO A 1 90 ? -31.736 -1.111 34.180 1.00 48.72 90 PRO A N 1
ATOM 703 C CA . PRO A 1 90 ? -33.149 -0.937 34.444 1.00 48.72 90 PRO A CA 1
ATOM 704 C C . PRO A 1 90 ? -33.385 0.564 34.391 1.00 48.72 90 PRO A C 1
ATOM 706 O O . PRO A 1 90 ? -32.858 1.316 35.211 1.00 48.72 90 PRO A O 1
ATOM 709 N N . TRP A 1 91 ? -34.127 1.037 33.392 1.00 44.44 91 TRP A N 1
ATOM 710 C CA . TRP A 1 91 ? -34.630 2.396 33.453 1.00 44.44 91 TRP A CA 1
ATOM 711 C C . TRP A 1 91 ? -35.357 2.513 34.793 1.00 44.44 91 TRP A C 1
ATOM 713 O O . TRP A 1 91 ? -36.281 1.726 35.023 1.00 44.44 91 TRP A O 1
ATOM 723 N N . PRO A 1 92 ? -35.027 3.480 35.667 1.00 46.91 92 PRO A N 1
ATOM 724 C CA . PRO A 1 92 ? -35.869 3.784 36.805 1.00 46.91 92 PRO A CA 1
ATOM 725 C C . PRO A 1 92 ? -37.096 4.535 36.275 1.00 46.91 92 PRO A C 1
ATOM 727 O O . PRO A 1 92 ? -37.364 5.680 36.628 1.00 46.91 92 PRO A O 1
ATOM 730 N N . LEU A 1 93 ? -37.878 3.892 35.404 1.00 45.44 93 LEU A N 1
ATOM 731 C CA . LEU A 1 93 ? -39.265 4.241 35.190 1.00 45.44 93 LEU A CA 1
ATOM 732 C C . LEU A 1 93 ? -40.003 3.771 36.438 1.00 45.44 93 LEU A C 1
ATOM 734 O O . LEU A 1 93 ? -40.751 2.797 36.436 1.00 45.44 93 LEU A O 1
ATOM 738 N N . LYS A 1 94 ? -39.846 4.551 37.511 1.00 50.72 94 LYS A N 1
ATOM 739 C CA . LYS A 1 94 ? -40.941 4.785 38.441 1.00 50.72 94 LYS A CA 1
ATOM 740 C C . LYS A 1 94 ? -42.015 5.494 37.615 1.00 50.72 94 LYS A C 1
ATOM 742 O O . LYS A 1 94 ? -42.147 6.714 37.642 1.00 50.72 94 LYS A O 1
ATOM 747 N N . LEU A 1 95 ? -42.729 4.726 36.793 1.00 50.41 95 LEU A N 1
ATOM 748 C CA . LEU A 1 95 ? -43.892 5.174 36.051 1.00 50.41 95 LEU A CA 1
ATOM 749 C C . LEU A 1 95 ? -45.005 5.319 37.087 1.00 50.41 95 LEU A C 1
ATOM 751 O O . LEU A 1 95 ? -45.889 4.480 37.234 1.00 50.41 95 LEU A O 1
ATOM 755 N N . GLY A 1 96 ? -44.883 6.378 37.887 1.00 46.19 96 GLY A N 1
ATOM 756 C CA . GLY A 1 96 ? -45.939 6.893 38.726 1.00 46.19 96 GLY A CA 1
ATOM 757 C C . GLY A 1 96 ? -47.025 7.417 37.808 1.00 46.19 96 GLY A C 1
ATOM 758 O O . GLY A 1 96 ? -47.100 8.613 37.547 1.00 46.19 96 GLY A O 1
ATOM 759 N N . PHE A 1 97 ? -47.869 6.517 37.313 1.00 35.75 97 PHE A N 1
ATOM 760 C CA . PHE A 1 97 ? -49.205 6.897 36.903 1.00 35.75 97 PHE A CA 1
ATOM 761 C C . PHE A 1 97 ? -49.953 7.299 38.175 1.00 35.75 97 PHE A C 1
ATOM 763 O O . PHE A 1 97 ? -50.607 6.482 38.822 1.00 35.75 97 PHE A O 1
ATOM 770 N N . SER A 1 98 ? -49.840 8.571 38.561 1.00 42.31 98 SER A N 1
ATOM 771 C CA . SER A 1 98 ? -50.887 9.189 39.358 1.00 42.31 98 SER A CA 1
ATOM 772 C C . SER A 1 98 ? -52.124 9.253 38.464 1.00 42.31 98 SER A C 1
ATOM 774 O O . SER A 1 98 ? -52.227 10.065 37.550 1.00 42.31 98 SER A O 1
ATOM 776 N N . SER A 1 99 ? -53.053 8.324 38.682 1.00 36.28 99 SER A N 1
ATOM 777 C CA . SER A 1 99 ? -54.393 8.420 38.110 1.00 36.28 99 SER A CA 1
ATOM 778 C C . SER A 1 99 ? -55.104 9.614 38.759 1.00 36.28 99 SER A C 1
ATOM 780 O O . SER A 1 99 ? -55.297 9.591 39.978 1.00 36.28 99 SER A O 1
ATOM 782 N N . PRO A 1 100 ? -55.507 10.654 38.005 1.00 47.72 100 PRO A N 1
ATOM 783 C CA . PRO A 1 100 ? -56.244 11.773 38.559 1.00 47.72 100 PRO A CA 1
ATOM 784 C C . PRO A 1 100 ? -57.739 11.451 38.508 1.00 47.72 100 PRO A C 1
ATOM 786 O O . PRO A 1 100 ? -58.386 11.613 37.477 1.00 47.72 100 PRO A O 1
ATOM 789 N N . TYR A 1 101 ? -58.304 11.012 39.630 1.00 34.88 101 TYR A N 1
ATOM 790 C CA . TYR A 1 101 ? -59.703 11.305 39.926 1.00 34.88 101 TYR A CA 1
ATOM 791 C C . TYR A 1 101 ? -59.908 11.443 41.435 1.00 34.88 101 TYR A C 1
ATOM 793 O O . TYR A 1 101 ? -59.822 10.497 42.215 1.00 34.88 101 TYR A O 1
ATOM 801 N N . GLU A 1 102 ? -60.133 12.694 41.800 1.00 44.50 102 GLU A N 1
ATOM 802 C CA . GLU A 1 102 ? -60.636 13.215 43.057 1.00 44.50 102 GLU A CA 1
ATOM 803 C C . GLU A 1 102 ? -62.035 12.647 43.354 1.00 44.50 102 GLU A C 1
ATOM 805 O O . GLU A 1 102 ? -62.932 12.755 42.521 1.00 44.50 102 GLU A O 1
ATOM 810 N N . GLY A 1 103 ? -62.253 12.057 44.537 1.00 38.06 103 GLY A N 1
ATOM 811 C CA . GLY A 1 103 ? -63.594 11.586 44.886 1.00 38.06 103 GLY A CA 1
ATOM 812 C C . GLY A 1 103 ? -63.766 10.856 46.220 1.00 38.06 103 GLY A C 1
ATOM 813 O O . GLY A 1 103 ? -63.875 9.639 46.245 1.00 38.06 103 GLY A O 1
ATOM 814 N N . VAL A 1 104 ? -63.977 11.646 47.278 1.00 34.50 104 VAL A N 1
ATOM 815 C CA . VAL A 1 104 ? -64.885 11.368 48.416 1.00 34.50 104 VAL A CA 1
ATOM 816 C C . VAL A 1 104 ? -64.359 10.542 49.615 1.00 34.50 104 VAL A C 1
ATOM 818 O O . VAL A 1 104 ? -64.129 9.340 49.564 1.00 34.50 104 VAL A O 1
ATOM 821 N N . LEU A 1 105 ? -64.268 11.271 50.741 1.00 44.84 105 LEU A N 1
ATOM 822 C CA . LEU A 1 105 ? -64.309 10.874 52.160 1.00 44.84 105 LEU A CA 1
ATOM 823 C C . LEU A 1 105 ? -64.957 9.513 52.467 1.00 44.84 105 LEU A C 1
ATOM 825 O O . LEU A 1 105 ? -66.031 9.266 51.939 1.00 44.84 105 LEU A O 1
ATOM 829 N N . ASN A 1 106 ? -64.398 8.762 53.445 1.00 30.70 106 ASN A N 1
ATOM 830 C CA . ASN A 1 106 ? -65.116 8.113 54.572 1.00 30.70 106 ASN A CA 1
ATOM 831 C C . ASN A 1 106 ? -64.186 7.425 55.631 1.00 30.70 106 ASN A C 1
ATOM 833 O O . ASN A 1 106 ? -63.692 6.329 55.424 1.00 30.70 106 ASN A O 1
ATOM 837 N N . LYS A 1 107 ? -63.989 8.085 56.787 1.00 38.94 107 LYS A N 1
ATOM 838 C CA . LYS A 1 107 ? -64.039 7.636 58.217 1.00 38.94 107 LYS A CA 1
ATOM 839 C C . LYS A 1 107 ? -63.507 6.231 58.690 1.00 38.94 107 LYS A C 1
ATOM 841 O O . LYS A 1 107 ? -64.257 5.270 58.642 1.00 38.94 107 LYS A O 1
ATOM 846 N N . SER A 1 108 ? -62.333 6.231 59.373 1.00 34.53 108 SER A N 1
ATOM 847 C CA . SER A 1 108 ? -61.942 5.627 60.706 1.00 34.53 108 SER A CA 1
ATOM 848 C C . SER A 1 108 ? -61.989 4.079 60.996 1.00 34.53 108 SER A C 1
ATOM 850 O O . SER A 1 108 ? -62.637 3.360 60.250 1.00 34.53 108 SER A O 1
ATOM 852 N N . PRO A 1 109 ? -61.456 3.529 62.136 1.00 55.28 109 PRO A N 1
ATOM 853 C CA . PRO A 1 109 ? -60.036 3.339 62.548 1.00 55.28 109 PRO A CA 1
ATOM 854 C C . PRO A 1 109 ? -59.669 1.918 63.114 1.00 55.28 109 PRO A C 1
ATOM 856 O O . PRO A 1 109 ? -60.546 1.222 63.623 1.00 55.28 109 PRO A O 1
ATOM 859 N N . LYS A 1 110 ? -58.366 1.538 63.139 1.00 32.78 110 LYS A N 1
ATOM 860 C CA . LYS A 1 110 ? -57.640 0.571 64.048 1.00 32.78 110 LYS A CA 1
ATOM 861 C C . LYS A 1 110 ? -56.395 0.001 63.328 1.00 32.78 110 LYS A C 1
ATOM 863 O O . LYS A 1 110 ? -56.452 -0.119 62.118 1.00 32.78 110 LYS A O 1
ATOM 868 N N . ALA A 1 111 ? -55.313 -0.509 63.921 1.00 31.72 111 ALA A N 1
ATOM 869 C CA . ALA A 1 111 ? -54.561 -0.392 65.180 1.00 31.72 111 ALA A CA 1
ATOM 870 C C . ALA A 1 111 ? -53.364 -1.374 65.035 1.00 31.72 111 ALA A C 1
ATOM 872 O O . ALA A 1 111 ? -53.663 -2.490 64.639 1.00 31.72 111 ALA A O 1
ATOM 873 N N . ARG A 1 112 ? -52.119 -0.974 65.402 1.00 34.19 112 ARG A N 1
ATOM 874 C CA . ARG A 1 112 ? -50.931 -1.783 65.851 1.00 34.19 112 ARG A CA 1
ATOM 875 C C . ARG A 1 112 ? -50.508 -3.030 65.026 1.00 34.19 112 ARG A C 1
ATOM 877 O O . ARG A 1 112 ? -51.343 -3.736 64.502 1.00 34.19 112 ARG A O 1
ATOM 884 N N . ASP A 1 113 ? -49.268 -3.502 64.934 1.00 30.92 113 ASP A N 1
ATOM 885 C CA . ASP A 1 113 ? -47.908 -3.166 65.373 1.00 30.92 113 ASP A CA 1
ATOM 886 C C . ASP A 1 113 ? -46.977 -4.158 64.617 1.00 30.92 113 ASP A C 1
ATOM 888 O O . ASP A 1 113 ? -47.404 -5.268 64.303 1.00 30.92 113 ASP A O 1
ATOM 892 N N . SER A 1 114 ? -45.711 -3.768 64.43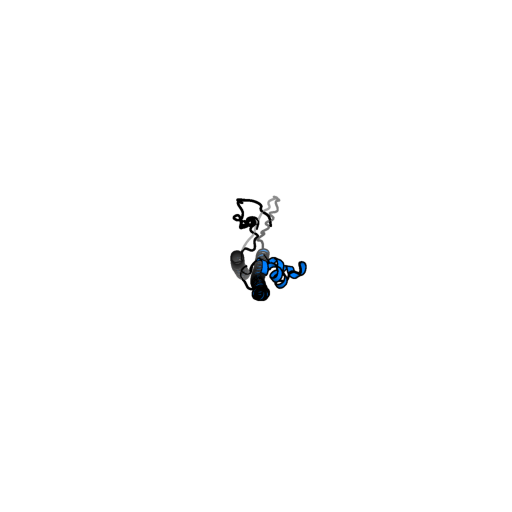3 1.00 34.69 114 SER A N 1
ATOM 893 C CA . SER A 1 114 ? -44.504 -4.627 64.407 1.00 34.69 114 SER A CA 1
ATOM 894 C C . SER A 1 114 ? -44.096 -5.473 63.180 1.00 34.69 114 SER A C 1
ATOM 896 O O . SER A 1 114 ? -44.720 -6.475 62.866 1.00 34.69 114 SER A O 1
ATOM 898 N N . GLN A 1 115 ? -42.896 -5.106 62.678 1.00 30.77 115 GLN A N 1
ATOM 899 C CA . GLN A 1 115 ? -41.723 -5.941 62.308 1.00 30.77 115 GLN A CA 1
ATOM 900 C C . GLN A 1 115 ? -41.925 -6.969 61.176 1.00 30.77 115 GLN A C 1
ATOM 902 O O . GLN A 1 115 ? -42.787 -7.824 61.259 1.00 30.77 115 GLN A O 1
ATOM 907 N N . GLY A 1 116 ? -41.155 -7.011 60.093 1.00 34.16 116 GLY A N 1
ATOM 908 C CA . GLY A 1 116 ? -39.815 -6.513 59.806 1.00 34.16 116 GLY A CA 1
ATOM 909 C C . GLY A 1 116 ? -39.127 -7.629 59.021 1.00 34.16 116 GLY A C 1
ATOM 910 O O . GLY A 1 116 ? -38.936 -8.684 59.598 1.00 34.16 116 GLY A O 1
ATOM 911 N N . GLU A 1 117 ? -38.841 -7.419 57.735 1.00 35.62 117 GLU A N 1
ATOM 912 C CA . GLU A 1 117 ? -38.026 -8.292 56.866 1.00 35.62 117 GLU A CA 1
ATOM 913 C C . GLU A 1 117 ? -37.858 -7.573 55.511 1.00 35.62 117 GLU A C 1
ATOM 915 O O . GLU A 1 117 ? -38.458 -7.904 54.496 1.00 35.62 117 GLU A O 1
ATOM 920 N N . GLU A 1 118 ? -37.089 -6.485 55.527 1.00 42.22 118 GLU A N 1
ATOM 921 C CA . GLU A 1 118 ? -36.691 -5.725 54.337 1.00 42.22 118 GLU A CA 1
ATOM 922 C C . GLU A 1 118 ? -35.176 -5.535 54.405 1.00 42.22 118 GLU A C 1
ATOM 924 O O . GLU A 1 118 ? -34.719 -4.428 54.640 1.00 42.22 118 GLU A O 1
ATOM 929 N N . LEU A 1 119 ? -34.375 -6.607 54.349 1.00 40.69 119 LEU A N 1
ATOM 930 C CA . LEU A 1 119 ? -32.913 -6.448 54.290 1.00 40.69 119 LEU A CA 1
ATOM 931 C C . LEU A 1 119 ? -32.162 -7.743 53.923 1.00 40.69 119 LEU A C 1
ATOM 933 O O . LEU A 1 119 ? -31.279 -8.172 54.654 1.00 40.69 119 LEU A O 1
ATOM 937 N N . GLU A 1 120 ? -32.486 -8.387 52.800 1.00 33.44 120 GLU A N 1
ATOM 938 C CA . GLU A 1 120 ? -31.601 -9.462 52.294 1.00 33.44 120 GLU A CA 1
ATOM 939 C C . GLU A 1 120 ? -31.452 -9.504 50.765 1.00 33.44 120 GLU A C 1
ATOM 941 O O . GLU A 1 120 ? -30.439 -9.975 50.270 1.00 33.44 120 GLU A O 1
ATOM 946 N N . VAL A 1 121 ? -32.369 -8.906 49.994 1.00 38.84 121 VAL A N 1
ATOM 947 C CA . VAL A 1 121 ? -32.322 -8.976 48.515 1.00 38.84 121 VAL A CA 1
ATOM 948 C C . VAL A 1 121 ? -31.587 -7.787 47.860 1.00 38.84 121 VAL A C 1
ATOM 950 O O . VAL A 1 121 ? -31.205 -7.861 46.700 1.00 38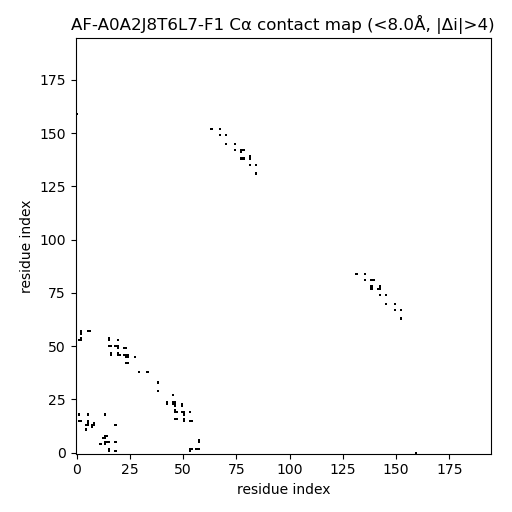.84 121 VAL A O 1
ATOM 953 N N . LEU A 1 122 ? -31.313 -6.697 48.589 1.00 39.09 122 LEU A N 1
ATOM 954 C CA . LEU A 1 122 ? -30.710 -5.478 48.011 1.00 39.09 122 LEU A CA 1
ATOM 955 C C . LEU A 1 122 ? -29.174 -5.488 47.918 1.00 39.09 122 LEU A C 1
ATOM 957 O O . LEU A 1 122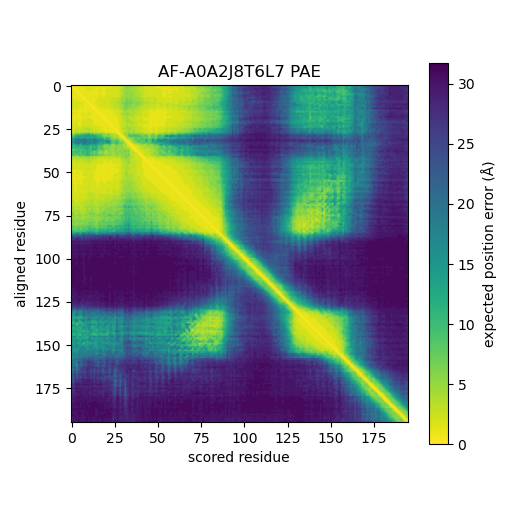 ? -28.603 -4.634 47.247 1.00 39.09 122 LEU A O 1
ATOM 961 N N . LEU A 1 123 ? -28.488 -6.424 48.581 1.00 42.09 123 LEU A N 1
ATOM 962 C CA . LEU A 1 123 ? -27.017 -6.460 48.583 1.00 42.09 123 LEU A CA 1
ATOM 963 C C . LEU A 1 123 ? -26.425 -7.208 47.379 1.00 42.09 123 LEU A C 1
ATOM 965 O O . LEU A 1 123 ? -25.253 -7.007 47.066 1.00 42.09 123 LEU A O 1
ATOM 969 N N . GLU A 1 124 ? -27.217 -8.028 46.684 1.00 39.78 124 GLU A N 1
ATOM 970 C CA . GLU A 1 124 ? -26.757 -8.743 45.486 1.00 39.78 124 GLU A CA 1
ATOM 971 C C . GLU A 1 124 ? -26.903 -7.905 44.198 1.00 39.78 124 GLU A C 1
ATOM 973 O O . GLU A 1 124 ? -26.084 -8.055 43.292 1.00 39.78 124 GLU A O 1
ATOM 978 N N . GLU A 1 125 ? -27.853 -6.959 44.127 1.00 44.00 125 GLU A N 1
ATOM 979 C CA . GLU A 1 125 ? -27.996 -6.062 42.961 1.00 44.00 125 GLU A CA 1
ATOM 980 C C . GLU A 1 125 ? -26.944 -4.939 42.911 1.00 44.00 125 GLU A C 1
ATOM 982 O O . GLU A 1 125 ? -26.467 -4.596 41.830 1.00 44.00 125 GLU A O 1
ATOM 987 N N . GLU A 1 126 ? -26.516 -4.396 44.055 1.00 42.34 126 GLU A N 1
ATOM 988 C CA . GLU A 1 126 ? -25.469 -3.356 44.110 1.00 42.34 126 GLU A CA 1
ATOM 989 C C . GLU A 1 126 ? -24.083 -3.899 43.709 1.00 42.34 126 GLU A C 1
ATOM 991 O O . GLU A 1 126 ? -23.279 -3.195 43.096 1.00 42.34 126 GLU A O 1
ATOM 996 N N . ALA A 1 127 ? -23.803 -5.175 44.003 1.00 47.91 127 ALA A N 1
ATOM 997 C CA . ALA A 1 127 ? -22.553 -5.823 43.607 1.00 47.91 127 ALA A CA 1
ATOM 998 C C . ALA A 1 127 ? -22.486 -6.085 42.091 1.00 47.91 127 ALA A C 1
ATOM 1000 O O . ALA A 1 127 ? -21.419 -5.938 41.495 1.00 47.91 127 ALA A O 1
ATOM 1001 N N . ALA A 1 128 ? -23.620 -6.428 41.467 1.00 51.62 128 ALA A N 1
ATOM 1002 C CA . ALA A 1 128 ? -23.721 -6.628 40.022 1.00 51.62 128 ALA A CA 1
ATOM 1003 C C . ALA A 1 128 ? -23.705 -5.296 39.249 1.00 51.62 128 ALA A C 1
ATOM 1005 O O . ALA A 1 128 ? -22.986 -5.172 38.260 1.00 51.62 128 ALA A O 1
ATOM 1006 N N . GLY A 1 129 ? -24.421 -4.271 39.731 1.00 56.84 129 GLY A N 1
ATOM 1007 C CA . GLY A 1 129 ? -24.419 -2.935 39.123 1.00 56.84 129 GLY A CA 1
ATOM 1008 C C . GLY A 1 129 ? -23.054 -2.242 39.198 1.00 56.84 129 GLY A C 1
ATOM 1009 O O . GLY A 1 129 ? -22.611 -1.638 38.223 1.00 56.84 129 GLY A O 1
ATOM 1010 N N . GLY A 1 130 ? -22.338 -2.395 40.318 1.00 65.81 130 GLY A N 1
ATOM 1011 C CA . GLY A 1 130 ? -20.991 -1.845 40.482 1.00 65.81 130 GLY A CA 1
ATOM 1012 C C . GLY A 1 130 ? -19.935 -2.499 39.584 1.00 65.81 130 GLY A C 1
ATOM 1013 O O . GLY A 1 130 ? -18.996 -1.823 39.161 1.00 65.81 130 GLY A O 1
ATOM 1014 N N . ASP A 1 131 ? -20.073 -3.790 39.273 1.00 74.31 131 ASP A N 1
ATOM 1015 C CA . ASP A 1 131 ? -19.183 -4.491 38.337 1.00 74.31 131 ASP A CA 1
ATOM 1016 C C . ASP A 1 131 ? -19.467 -4.083 36.883 1.00 74.31 131 ASP A C 1
ATOM 1018 O O . ASP A 1 131 ? -18.544 -3.760 36.134 1.00 74.31 131 ASP A O 1
ATOM 1022 N N . GLU A 1 132 ? -20.746 -3.962 36.507 1.00 78.44 132 GLU A N 1
ATOM 1023 C CA . GLU A 1 132 ? -21.139 -3.443 35.193 1.00 78.44 132 GLU A CA 1
ATOM 1024 C C . GLU A 1 132 ? -20.709 -1.985 34.982 1.00 78.44 132 GLU A C 1
ATOM 1026 O O . GLU A 1 132 ? -20.283 -1.620 33.886 1.00 78.44 132 GLU A O 1
ATOM 1031 N N . ASP A 1 133 ? -20.799 -1.134 36.005 1.00 81.88 133 ASP A N 1
ATOM 1032 C CA . ASP A 1 133 ? -20.382 0.267 35.911 1.00 81.88 133 ASP A CA 1
ATOM 1033 C C . ASP A 1 133 ? -18.857 0.419 35.809 1.00 81.88 133 ASP A C 1
ATOM 1035 O O . ASP A 1 133 ? -18.377 1.225 35.005 1.00 81.88 133 ASP A O 1
ATOM 1039 N N . ARG A 1 134 ? -18.089 -0.420 36.516 1.00 86.44 134 ARG A N 1
ATOM 1040 C CA . ARG A 1 134 ? -16.631 -0.533 36.324 1.00 86.44 134 ARG A CA 1
ATOM 1041 C C . ARG A 1 134 ? -16.286 -1.024 34.920 1.00 86.44 134 ARG A C 1
ATOM 1043 O O . ARG A 1 134 ? -15.390 -0.474 34.283 1.00 86.44 134 ARG A O 1
ATOM 1050 N N . GLU A 1 135 ? -17.008 -2.020 34.406 1.00 84.06 135 GLU A N 1
ATOM 1051 C CA . GLU A 1 135 ? -16.820 -2.507 33.037 1.00 84.06 135 GLU A CA 1
ATOM 1052 C C . GLU A 1 135 ? -17.096 -1.395 32.008 1.00 84.06 135 GLU A C 1
ATOM 1054 O O . GLU A 1 135 ? -16.322 -1.216 31.064 1.00 84.06 135 GLU A O 1
ATOM 1059 N N . LYS A 1 136 ? -18.157 -0.596 32.198 1.00 82.81 136 LYS A N 1
ATOM 1060 C CA . LYS A 1 136 ? -18.470 0.554 31.329 1.00 82.81 136 LYS A CA 1
ATOM 1061 C C . LYS A 1 136 ? -17.328 1.571 31.302 1.00 82.81 136 LYS A C 1
ATOM 1063 O O . LYS A 1 136 ? -17.006 2.059 30.219 1.00 82.81 136 LYS A O 1
ATOM 1068 N N . GLU A 1 137 ? -16.725 1.888 32.448 1.00 86.12 137 GLU A N 1
ATOM 1069 C CA . GLU A 1 137 ? -15.602 2.831 32.541 1.00 86.12 137 GLU A CA 1
ATOM 1070 C C . GLU A 1 137 ? -14.372 2.322 31.772 1.00 86.12 137 GLU A C 1
ATOM 1072 O O . GLU A 1 137 ? -13.849 3.034 30.910 1.00 86.12 137 GLU A O 1
ATOM 1077 N N . ILE A 1 138 ? -14.000 1.051 31.968 1.00 88.19 138 ILE A N 1
ATOM 1078 C CA . ILE A 1 138 ? -12.891 0.397 31.249 1.00 88.19 138 ILE A CA 1
ATOM 1079 C C . ILE A 1 138 ? -13.141 0.391 29.733 1.00 88.19 138 ILE A C 1
ATOM 1081 O O . ILE A 1 138 ? -12.237 0.656 28.936 1.00 88.19 138 ILE A O 1
ATOM 1085 N N . LEU A 1 139 ? -14.374 0.102 29.301 1.00 85.44 139 LEU A N 1
ATOM 1086 C CA . LEU A 1 139 ? -14.736 0.105 27.882 1.00 85.44 139 LEU A CA 1
ATOM 1087 C C . LEU A 1 139 ? -14.653 1.507 27.268 1.00 85.44 139 LEU A C 1
ATOM 1089 O O . LEU A 1 139 ? -14.213 1.639 26.126 1.00 85.44 139 LEU A O 1
ATOM 1093 N N . ILE A 1 140 ? -15.050 2.551 28.002 1.00 87.69 140 ILE A N 1
ATOM 1094 C CA . ILE A 1 140 ? -14.942 3.945 27.547 1.00 87.69 140 ILE A CA 1
ATOM 1095 C C . ILE A 1 140 ? -13.471 4.337 27.370 1.00 87.69 140 ILE A C 1
ATOM 1097 O O . ILE A 1 140 ? -13.113 4.848 26.306 1.00 87.69 140 ILE A O 1
ATOM 1101 N N . GLU A 1 141 ? -12.623 4.048 28.359 1.00 88.75 141 GLU A N 1
ATOM 1102 C CA . GLU A 1 141 ? -11.182 4.312 28.290 1.00 88.75 141 GLU A CA 1
ATOM 1103 C C . GLU A 1 141 ? -10.539 3.562 27.113 1.00 88.75 141 GLU A C 1
ATOM 1105 O O . GLU A 1 141 ? -9.803 4.148 26.313 1.00 88.75 141 GLU A O 1
ATOM 1110 N N . ARG A 1 142 ? -10.885 2.280 26.923 1.00 85.31 142 ARG A N 1
ATOM 1111 C CA . ARG A 1 142 ? -10.359 1.474 25.815 1.00 85.31 142 ARG A CA 1
ATOM 1112 C C . ARG A 1 142 ? -10.779 2.015 24.449 1.00 85.31 142 ARG A C 1
ATOM 1114 O O . ARG A 1 142 ? -9.945 2.066 23.548 1.00 85.31 142 ARG A O 1
ATOM 1121 N N . ILE A 1 143 ? -12.037 2.436 24.285 1.00 89.19 143 ILE A N 1
ATOM 1122 C CA . ILE A 1 143 ? -12.518 3.064 23.042 1.00 89.19 143 ILE A CA 1
ATOM 1123 C C . ILE A 1 143 ? -11.753 4.363 22.772 1.00 89.19 143 ILE A C 1
ATOM 1125 O O . ILE A 1 143 ? -11.372 4.623 21.632 1.00 89.19 143 ILE A O 1
ATOM 1129 N N . GLN A 1 144 ? -11.510 5.177 23.801 1.00 90.06 144 GLN A N 1
ATOM 1130 C CA . GLN A 1 144 ? -10.768 6.426 23.654 1.00 90.06 144 GLN A CA 1
ATOM 1131 C C . GLN A 1 144 ? -9.311 6.176 23.240 1.00 90.06 144 GLN A C 1
ATOM 1133 O O . GLN A 1 144 ? -8.842 6.795 22.286 1.00 90.06 144 GLN A O 1
ATOM 1138 N N . SER A 1 145 ? -8.641 5.213 23.877 1.00 89.31 145 SER A N 1
ATOM 1139 C CA . SER A 1 145 ? -7.282 4.790 23.522 1.00 89.31 145 SER A CA 1
ATOM 1140 C C . SER A 1 145 ? -7.191 4.267 22.082 1.00 89.31 145 SER A C 1
ATOM 1142 O O . SER A 1 145 ? -6.296 4.670 21.343 1.00 89.31 145 SER A O 1
ATOM 1144 N N . ILE A 1 146 ? -8.145 3.438 21.638 1.00 85.38 146 ILE A N 1
ATOM 1145 C CA . ILE A 1 146 ? -8.181 2.937 20.252 1.00 85.38 146 ILE A CA 1
ATOM 1146 C C . ILE A 1 146 ? -8.346 4.090 19.249 1.00 85.38 146 ILE A C 1
ATOM 1148 O O . ILE A 1 146 ? -7.700 4.099 18.200 1.00 85.38 146 ILE A O 1
ATOM 1152 N N . LYS A 1 147 ? -9.184 5.086 19.562 1.00 85.00 147 LYS A N 1
ATOM 1153 C CA . LYS A 1 147 ? -9.369 6.267 18.703 1.00 85.00 147 LYS A CA 1
ATOM 1154 C C . LYS A 1 147 ? -8.098 7.102 18.580 1.00 85.00 147 LYS A C 1
ATOM 1156 O O . LYS A 1 147 ? -7.792 7.565 17.483 1.00 85.00 147 LYS A O 1
ATOM 1161 N N . GLU A 1 148 ? -7.369 7.275 19.677 1.00 87.88 148 GLU A N 1
ATOM 1162 C CA . GLU A 1 148 ? -6.083 7.975 19.688 1.00 87.88 148 GLU A CA 1
ATOM 1163 C C . GLU A 1 148 ? -5.031 7.224 18.859 1.00 87.88 148 GLU A C 1
ATOM 1165 O O . GLU A 1 148 ? -4.393 7.819 17.991 1.00 87.88 148 GLU A O 1
ATOM 1170 N N . GLU A 1 149 ? -4.913 5.906 19.037 1.00 80.88 149 GLU A N 1
ATOM 1171 C CA . GLU A 1 149 ? -3.995 5.061 18.263 1.00 80.88 149 GLU A CA 1
ATOM 1172 C C . GLU A 1 149 ? -4.322 5.092 16.761 1.00 80.88 149 GLU A C 1
ATOM 1174 O O . GLU A 1 149 ? -3.433 5.275 15.928 1.00 80.88 149 GLU A O 1
ATOM 1179 N N . LYS A 1 150 ? -5.609 5.017 16.391 1.00 79.94 150 LYS A N 1
ATOM 1180 C CA . LYS A 1 150 ? -6.058 5.167 14.997 1.00 79.94 150 LYS A CA 1
ATOM 1181 C C . LYS A 1 150 ? -5.656 6.522 14.415 1.00 79.94 150 LYS A C 1
ATOM 1183 O O . LYS A 1 150 ? -5.237 6.600 13.255 1.00 79.94 150 LYS A O 1
ATOM 1188 N N . GLN A 1 151 ? -5.783 7.591 15.197 1.00 81.69 151 GLN A N 1
ATOM 1189 C CA . GLN A 1 151 ? -5.396 8.932 14.776 1.00 81.69 151 GLN A CA 1
ATOM 1190 C C . GLN A 1 151 ? -3.873 9.041 14.590 1.00 81.69 151 GLN A C 1
ATOM 1192 O O . GLN A 1 151 ? -3.423 9.563 13.571 1.00 81.69 151 GLN A O 1
ATOM 1197 N N . ASP A 1 152 ? -3.080 8.481 15.503 1.00 82.12 152 ASP A N 1
ATOM 1198 C CA . ASP A 1 152 ? -1.616 8.435 15.405 1.00 82.12 152 ASP A CA 1
ATOM 1199 C C . ASP A 1 152 ? -1.139 7.624 14.186 1.00 82.12 152 ASP A C 1
ATOM 1201 O O . ASP A 1 152 ? -0.295 8.090 13.415 1.00 82.12 152 ASP A O 1
ATOM 1205 N N . ILE A 1 153 ? -1.739 6.456 13.926 1.00 76.75 153 ILE A N 1
ATOM 1206 C CA . ILE A 1 153 ? -1.456 5.657 12.723 1.00 76.75 153 ILE A CA 1
ATOM 1207 C C . ILE A 1 153 ? -1.820 6.442 11.459 1.00 76.75 153 ILE A C 1
ATOM 1209 O O . ILE A 1 153 ? -1.064 6.413 10.487 1.00 76.75 153 ILE A O 1
ATOM 1213 N N . THR A 1 154 ? -2.933 7.180 11.475 1.00 73.50 154 THR A N 1
ATOM 1214 C CA . THR A 1 154 ? -3.353 8.041 10.359 1.00 73.50 154 THR A CA 1
ATOM 1215 C C . THR A 1 154 ? -2.358 9.175 10.111 1.00 73.50 154 THR A C 1
ATOM 1217 O O . THR A 1 154 ? -1.986 9.402 8.964 1.00 73.50 154 THR A O 1
ATOM 1220 N N . TYR A 1 155 ? -1.850 9.834 11.156 1.00 70.69 155 TYR A N 1
ATOM 1221 C CA . TYR A 1 155 ? -0.809 10.860 11.016 1.00 70.69 155 TYR A CA 1
ATOM 1222 C C . TYR A 1 155 ? 0.534 10.295 10.538 1.00 70.69 155 TYR A C 1
ATOM 1224 O O . TYR A 1 155 ? 1.276 10.973 9.830 1.00 70.69 155 TYR A O 1
ATOM 1232 N N . ARG A 1 156 ? 0.866 9.054 10.913 1.00 69.88 156 ARG A N 1
ATOM 1233 C CA . ARG A 1 156 ? 2.100 8.369 10.487 1.00 69.88 156 ARG A CA 1
ATOM 1234 C C . ARG A 1 156 ? 1.960 7.598 9.178 1.00 69.88 156 ARG A C 1
ATOM 1236 O O . ARG A 1 156 ? 2.935 6.999 8.700 1.00 69.88 156 ARG A O 1
ATOM 1243 N N . LEU A 1 157 ? 0.768 7.532 8.595 1.00 62.62 157 LEU A N 1
ATOM 1244 C CA . LEU A 1 157 ? 0.602 7.080 7.223 1.00 62.62 157 LEU A CA 1
ATOM 1245 C C . LEU A 1 157 ? 1.215 8.157 6.318 1.00 62.62 157 LEU A C 1
ATOM 1247 O O . LEU A 1 157 ? 0.883 9.327 6.474 1.00 62.62 157 LEU A O 1
ATOM 1251 N N . PRO A 1 158 ? 2.125 7.798 5.391 1.00 60.41 158 PRO A N 1
ATOM 1252 C CA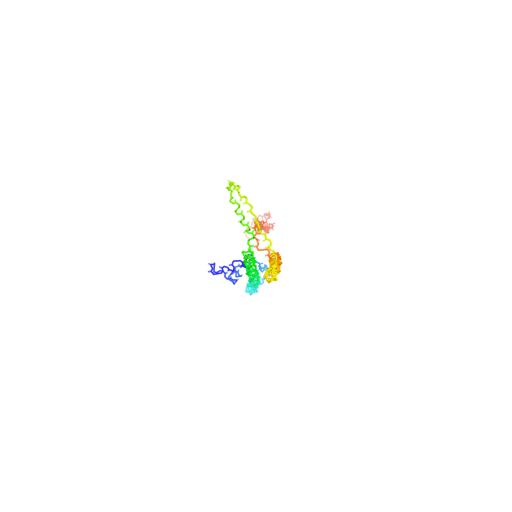 . PRO A 1 158 ? 2.591 8.751 4.393 1.00 60.41 158 PRO A CA 1
ATOM 1253 C C . PRO A 1 158 ? 1.374 9.399 3.730 1.00 60.41 158 PRO A C 1
ATOM 1255 O O . PRO A 1 158 ? 0.474 8.669 3.308 1.00 60.41 158 PRO A O 1
ATOM 1258 N N . GLU A 1 159 ? 1.332 10.732 3.655 1.00 55.91 159 GLU A N 1
ATOM 1259 C CA . GLU A 1 159 ? 0.275 11.451 2.942 1.00 55.91 159 GLU A CA 1
ATOM 1260 C C . GLU A 1 159 ? 0.209 10.908 1.506 1.00 55.91 159 GLU A C 1
ATOM 1262 O O . GLU A 1 159 ? 1.101 11.115 0.685 1.00 55.91 159 GLU A O 1
ATOM 1267 N N . LEU A 1 160 ? -0.828 10.124 1.209 1.00 51.53 160 LEU A N 1
ATOM 1268 C CA . LEU A 1 160 ? -1.099 9.618 -0.137 1.00 51.53 160 LEU A CA 1
ATOM 1269 C C . LEU A 1 160 ? -2.108 10.509 -0.873 1.00 51.53 160 LEU A C 1
ATOM 1271 O O . LEU A 1 160 ? -2.646 10.080 -1.902 1.00 51.53 160 LEU A O 1
ATOM 1275 N N . ASP A 1 161 ? -2.416 11.685 -0.330 1.00 47.88 161 ASP A N 1
ATOM 1276 C CA . ASP A 1 161 ? -3.358 12.619 -0.930 1.00 47.88 161 ASP A CA 1
ATOM 1277 C C . ASP A 1 161 ? -2.721 13.291 -2.158 1.00 47.88 161 ASP A C 1
ATOM 1279 O O . ASP A 1 161 ? -1.520 13.583 -2.150 1.00 47.88 161 ASP A O 1
ATOM 1283 N N . PRO A 1 162 ? -3.469 13.480 -3.257 1.00 48.91 162 PRO A N 1
ATOM 1284 C CA . PRO A 1 162 ? -2.955 14.155 -4.425 1.00 48.91 162 PRO A CA 1
ATOM 1285 C C . PRO A 1 162 ? -2.900 15.646 -4.096 1.00 48.91 162 PRO A C 1
ATOM 1287 O O . PRO A 1 162 ? -3.887 16.358 -4.258 1.00 48.91 162 PRO A O 1
ATOM 1290 N N . ARG A 1 163 ? -1.736 16.160 -3.682 1.00 46.81 163 ARG A N 1
ATOM 1291 C CA . ARG A 1 163 ? -1.450 17.554 -4.036 1.00 46.81 163 ARG A CA 1
ATOM 1292 C C . ARG A 1 163 ? -1.576 17.625 -5.553 1.00 46.81 163 ARG A C 1
ATOM 1294 O O . ARG A 1 163 ? -0.932 16.834 -6.242 1.00 46.81 163 ARG A O 1
ATOM 1301 N N . GLY A 1 164 ? -2.474 18.484 -6.038 1.00 48.91 164 GLY A N 1
ATOM 1302 C CA . GLY A 1 164 ? -2.688 18.728 -7.460 1.00 48.91 164 GLY A CA 1
ATOM 1303 C C . GLY A 1 164 ? -1.338 18.894 -8.143 1.00 48.91 164 GLY A C 1
ATOM 1304 O O . GLY A 1 164 ? -0.609 19.842 -7.874 1.00 48.91 164 GLY A O 1
ATOM 1305 N N . SER A 1 165 ? -0.979 17.897 -8.943 1.00 52.75 165 SER A N 1
ATOM 1306 C CA . SER A 1 165 ? 0.255 17.841 -9.716 1.00 52.75 165 SER A CA 1
ATOM 1307 C C . SER A 1 165 ? 0.069 18.689 -10.972 1.00 52.75 165 SER A C 1
ATOM 1309 O O . SER A 1 165 ? 0.056 18.136 -12.067 1.00 52.75 165 SER A O 1
ATOM 1311 N N . ASP A 1 166 ? -0.159 19.993 -10.809 1.00 54.72 166 ASP A N 1
ATOM 1312 C CA . ASP A 1 166 ? -0.397 20.913 -11.933 1.00 54.72 166 ASP A CA 1
ATOM 1313 C C . ASP A 1 166 ? 0.537 22.133 -11.938 1.00 54.72 166 ASP A C 1
ATOM 1315 O O . ASP A 1 166 ? 0.246 23.135 -12.571 1.00 54.72 166 ASP A O 1
ATOM 1319 N N . GLU A 1 167 ? 1.678 22.069 -11.246 1.00 54.69 167 GLU A N 1
ATOM 1320 C CA . GLU A 1 167 ? 2.574 23.233 -11.128 1.00 54.69 167 GLU A CA 1
ATOM 1321 C C . GLU A 1 167 ? 3.978 23.029 -11.701 1.00 54.69 167 GLU A C 1
ATOM 1323 O O . GLU A 1 167 ? 4.825 23.876 -11.473 1.00 54.69 167 GLU A O 1
ATOM 1328 N N . GLU A 1 168 ? 4.275 21.965 -12.458 1.00 57.72 168 GLU A N 1
ATOM 1329 C CA . GLU A 1 168 ? 5.609 21.825 -13.076 1.00 57.72 168 GLU A CA 1
ATOM 1330 C C . GLU A 1 168 ? 5.560 21.093 -14.426 1.00 57.72 168 GLU A C 1
ATOM 1332 O O . GLU A 1 168 ? 6.128 20.019 -14.595 1.00 57.72 168 GLU A O 1
ATOM 1337 N N . ASN A 1 169 ? 4.893 21.688 -15.418 1.00 55.97 169 ASN A N 1
ATOM 1338 C CA . ASN A 1 169 ? 5.201 21.409 -16.823 1.00 55.97 169 ASN A CA 1
ATOM 1339 C C . ASN A 1 169 ? 5.639 22.705 -17.514 1.00 55.97 169 ASN A C 1
ATOM 1341 O O . ASN A 1 169 ? 5.031 23.174 -18.471 1.00 55.97 169 ASN A O 1
ATOM 1345 N N . LEU A 1 170 ? 6.689 23.325 -16.969 1.00 58.16 170 LEU A N 1
ATOM 1346 C CA . LEU A 1 170 ? 7.484 24.274 -17.734 1.00 58.16 170 LEU A CA 1
ATOM 1347 C C . LEU A 1 170 ? 8.388 23.437 -18.632 1.00 58.16 170 LEU A C 1
ATOM 1349 O O . LEU A 1 170 ? 9.462 22.993 -18.219 1.00 58.16 170 LEU A O 1
ATOM 1353 N N . ASP A 1 171 ? 7.897 23.174 -19.841 1.00 50.69 171 ASP A N 1
ATOM 1354 C CA . ASP A 1 171 ? 8.701 22.665 -20.940 1.00 50.69 171 ASP A CA 1
ATOM 1355 C C . ASP A 1 171 ? 9.997 23.483 -20.988 1.00 50.69 171 ASP A C 1
ATOM 1357 O O . ASP A 1 171 ? 9.995 24.685 -21.257 1.00 50.69 171 ASP A O 1
ATOM 1361 N N . SER A 1 172 ? 11.116 22.845 -20.645 1.00 55.62 172 SER A N 1
ATOM 1362 C CA . SER A 1 172 ? 12.427 23.448 -20.837 1.00 55.62 172 SER A CA 1
ATOM 1363 C C . SER A 1 172 ? 12.652 23.522 -22.338 1.00 55.62 172 SER A C 1
ATOM 1365 O O . SER A 1 172 ? 13.014 22.532 -22.972 1.00 55.62 172 SER A O 1
ATOM 1367 N N . GLU A 1 173 ? 12.373 24.694 -22.902 1.00 56.03 173 GLU A N 1
ATOM 1368 C CA . GLU A 1 173 ? 12.673 25.022 -24.283 1.00 56.03 173 GLU A CA 1
ATOM 1369 C C . GLU A 1 173 ? 14.152 24.718 -24.552 1.00 56.03 173 GLU A C 1
ATOM 1371 O O . GLU A 1 173 ? 15.071 25.320 -23.991 1.00 56.03 173 GLU A O 1
ATOM 1376 N N . THR A 1 174 ? 14.378 23.740 -25.424 1.00 53.44 174 THR A N 1
ATOM 1377 C CA . THR A 1 174 ? 15.657 23.471 -26.070 1.00 53.44 174 THR A CA 1
ATOM 1378 C C . THR A 1 174 ? 16.149 24.741 -26.753 1.00 53.44 174 THR A C 1
ATOM 1380 O O . THR A 1 174 ? 15.708 25.077 -27.851 1.00 53.44 174 THR A O 1
ATOM 1383 N N . SER A 1 175 ? 17.095 25.437 -26.128 1.00 53.66 175 SER A N 1
ATOM 1384 C CA . SER A 1 175 ? 17.899 26.435 -26.827 1.00 53.66 175 SER A CA 1
ATOM 1385 C C . SER A 1 175 ? 18.927 25.697 -27.679 1.00 53.66 175 SER A C 1
ATOM 1387 O O . SER A 1 175 ? 19.911 25.155 -27.180 1.00 53.66 175 SER A O 1
ATOM 1389 N N . ALA A 1 176 ? 18.633 25.627 -28.975 1.00 47.12 176 ALA A N 1
ATOM 1390 C CA . ALA A 1 176 ? 19.525 25.129 -30.005 1.00 47.12 176 ALA A CA 1
ATOM 1391 C C . ALA A 1 176 ? 20.780 26.012 -30.083 1.00 47.12 176 ALA A C 1
ATOM 1393 O O . ALA A 1 176 ? 20.697 27.217 -30.323 1.00 47.12 176 ALA A O 1
ATOM 1394 N N . SER A 1 177 ? 21.943 25.393 -29.896 1.00 43.22 177 SER A N 1
ATOM 1395 C CA . SER A 1 177 ? 23.249 25.979 -30.183 1.00 43.22 177 SER A CA 1
ATOM 1396 C C . SER A 1 177 ? 23.314 26.453 -31.637 1.00 43.22 177 SER A C 1
ATOM 1398 O O . SER A 1 177 ? 23.185 25.655 -32.563 1.00 43.22 177 SER A O 1
ATOM 1400 N N . THR A 1 178 ? 23.551 27.745 -31.857 1.00 51.22 178 THR A N 1
ATOM 1401 C CA . THR A 1 178 ? 23.945 28.272 -33.167 1.00 51.22 178 THR A CA 1
ATOM 1402 C C . THR A 1 178 ? 25.455 28.121 -33.337 1.00 51.22 178 THR A C 1
ATOM 1404 O O . THR A 1 178 ? 26.219 29.007 -32.960 1.00 51.22 178 THR A O 1
ATOM 1407 N N . GLU A 1 179 ? 25.885 27.009 -33.922 1.00 57.75 179 GLU A N 1
ATOM 1408 C CA . GLU A 1 179 ? 27.212 26.872 -34.525 1.00 57.75 179 GLU A CA 1
ATOM 1409 C C . GLU A 1 179 ? 27.024 26.602 -36.022 1.00 57.75 179 GLU A C 1
ATOM 1411 O O . GLU A 1 179 ? 26.660 25.502 -36.426 1.00 57.75 179 GLU A O 1
ATOM 1416 N N . SER A 1 180 ? 27.229 27.622 -36.858 1.00 49.03 180 SER A N 1
ATOM 1417 C CA . SER A 1 180 ? 27.427 27.434 -38.298 1.00 49.03 180 SER A CA 1
ATOM 1418 C C . SER A 1 180 ? 28.238 28.590 -38.885 1.00 49.03 180 SER A C 1
ATOM 1420 O O . SER A 1 180 ? 27.705 29.655 -39.184 1.00 49.03 180 SER A O 1
ATOM 1422 N N . LEU A 1 181 ? 29.540 28.325 -39.022 1.00 52.31 181 LEU A N 1
ATOM 1423 C CA . LEU A 1 181 ? 30.473 28.753 -40.074 1.00 52.31 181 LEU A CA 1
ATOM 1424 C C . LEU A 1 181 ? 30.097 29.984 -40.918 1.00 52.31 181 LEU A C 1
ATOM 1426 O O . LEU A 1 181 ? 29.342 29.877 -41.883 1.00 52.31 181 LEU A O 1
ATOM 1430 N N . LEU A 1 182 ? 30.779 31.102 -40.665 1.00 47.56 182 LEU A N 1
ATOM 1431 C CA . LEU A 1 182 ? 31.009 32.150 -41.660 1.00 47.56 182 LEU A CA 1
ATOM 1432 C C . LEU A 1 182 ? 32.426 32.705 -41.513 1.00 47.56 182 LEU A C 1
ATOM 1434 O O . LEU A 1 182 ? 32.608 33.686 -40.807 1.00 47.56 182 LEU A O 1
ATOM 1438 N N . GLU A 1 183 ? 33.398 32.111 -42.212 1.00 48.50 183 GLU A N 1
ATOM 1439 C CA . GLU A 1 183 ? 34.455 32.890 -42.874 1.00 48.50 183 GLU A CA 1
ATOM 1440 C C . GLU A 1 183 ? 35.192 32.053 -43.933 1.00 48.50 183 GLU A C 1
ATOM 1442 O O . GLU A 1 183 ? 36.301 31.576 -43.731 1.00 48.50 183 GLU A O 1
ATOM 1447 N N . GLU A 1 184 ? 34.594 31.885 -45.112 1.00 53.03 184 GLU A N 1
ATOM 1448 C CA . GLU A 1 184 ? 35.405 31.773 -46.323 1.00 53.03 184 GLU A CA 1
ATOM 1449 C C . GLU A 1 184 ? 34.685 32.476 -47.473 1.00 53.03 184 GLU A C 1
ATOM 1451 O O . GLU A 1 184 ? 33.515 32.214 -47.749 1.00 53.03 184 GLU A O 1
ATOM 1456 N N . ARG A 1 185 ? 35.447 33.332 -48.164 1.00 44.28 185 ARG A N 1
ATOM 1457 C CA . ARG A 1 185 ? 35.179 33.903 -49.492 1.00 44.28 185 ARG A CA 1
ATOM 1458 C C . ARG A 1 185 ? 34.572 35.307 -49.543 1.00 44.28 185 ARG A C 1
ATOM 1460 O O . ARG A 1 185 ? 33.518 35.538 -50.127 1.00 44.28 185 ARG A O 1
ATOM 1467 N N . ALA A 1 186 ? 35.367 36.286 -49.114 1.00 42.28 186 ALA A N 1
ATOM 1468 C CA . ALA A 1 186 ? 35.391 37.584 -49.786 1.00 42.28 186 ALA A CA 1
ATOM 1469 C C . ALA A 1 186 ? 36.379 37.509 -50.962 1.00 42.28 186 ALA A C 1
ATOM 1471 O O . ALA A 1 186 ? 37.588 37.368 -50.782 1.00 42.28 186 ALA A O 1
ATOM 1472 N N . GLY A 1 187 ? 35.846 37.539 -52.183 1.00 41.25 187 GLY A N 1
ATOM 1473 C CA . GLY A 1 187 ? 36.632 37.507 -53.406 1.00 41.25 187 GLY A CA 1
ATOM 1474 C C . GLY A 1 187 ? 37.443 38.784 -53.642 1.00 41.25 187 GLY A C 1
ATOM 1475 O O . GLY A 1 187 ? 36.996 39.898 -53.375 1.00 41.25 187 GLY A O 1
ATOM 1476 N N . ARG A 1 188 ? 38.608 38.612 -54.264 1.00 44.12 188 ARG A N 1
ATOM 1477 C CA . ARG A 1 188 ? 39.225 39.614 -55.137 1.00 44.12 188 ARG A CA 1
ATOM 1478 C C . ARG A 1 188 ? 39.702 38.895 -56.390 1.00 44.12 188 ARG A C 1
ATOM 1480 O O . ARG A 1 188 ? 40.489 37.960 -56.305 1.00 44.12 188 ARG A O 1
ATOM 1487 N N . GLY A 1 189 ? 39.145 39.290 -57.530 1.00 43.34 189 GLY A N 1
ATOM 1488 C CA . GLY A 1 189 ? 39.522 38.761 -58.832 1.00 43.34 189 GLY A CA 1
ATOM 1489 C C . GLY A 1 189 ? 40.816 39.365 -59.366 1.00 43.34 189 GLY A C 1
ATOM 1490 O O . GLY A 1 189 ? 41.235 40.430 -58.918 1.00 43.34 189 GLY A O 1
ATOM 1491 N N . ALA A 1 190 ? 41.383 38.694 -60.367 1.00 39.25 190 ALA A N 1
ATOM 1492 C CA . ALA A 1 190 ? 42.074 39.312 -61.495 1.00 39.25 190 ALA A CA 1
ATOM 1493 C C . ALA A 1 190 ? 42.287 38.277 -62.622 1.00 39.25 190 ALA A C 1
ATOM 1495 O O . ALA A 1 190 ? 42.917 37.248 -62.405 1.00 39.25 190 ALA A O 1
ATOM 1496 N N . SER A 1 191 ? 41.737 38.610 -63.797 1.00 47.84 191 SER A N 1
ATOM 1497 C CA . SER A 1 191 ? 42.281 38.438 -65.161 1.00 47.84 191 SER A CA 1
ATOM 1498 C C . SER A 1 191 ? 42.707 37.060 -65.702 1.00 47.84 191 SER A C 1
ATOM 1500 O O . SER A 1 191 ? 43.747 36.518 -65.349 1.00 47.84 191 SER A O 1
ATOM 1502 N N . GLU A 1 192 ? 41.900 36.602 -66.665 1.00 45.31 192 GLU A N 1
ATOM 1503 C CA . GLU A 1 192 ? 42.224 36.161 -68.040 1.00 45.31 192 GLU A CA 1
ATOM 1504 C C . GLU A 1 192 ? 43.692 36.035 -68.512 1.00 45.31 192 GLU A C 1
ATOM 1506 O O . GLU A 1 192 ? 44.517 36.918 -68.287 1.00 45.31 192 GLU A O 1
ATOM 1511 N N . GLY A 1 193 ? 43.923 35.007 -69.348 1.00 42.16 193 GLY A N 1
ATOM 1512 C CA . GLY A 1 193 ? 45.014 34.902 -70.338 1.00 42.16 193 GLY A CA 1
ATOM 1513 C C . GLY A 1 193 ? 45.576 33.471 -70.433 1.00 42.16 193 GLY A C 1
ATOM 1514 O O . GLY A 1 193 ? 46.312 33.064 -69.548 1.00 42.16 193 GLY A O 1
ATOM 1515 N N . GLN A 1 194 ? 45.060 32.581 -71.291 1.00 39.03 194 GLN A N 1
ATOM 1516 C CA . GLN A 1 194 ? 45.441 32.328 -72.700 1.00 39.03 194 GLN A CA 1
ATOM 1517 C C . GLN A 1 194 ? 46.839 31.700 -72.925 1.00 39.03 194 GLN A C 1
ATOM 1519 O O . GLN A 1 194 ? 47.849 32.359 -72.705 1.00 39.03 194 GLN A O 1
ATOM 1524 N N . TYR A 1 195 ? 46.788 30.492 -73.519 1.00 40.34 195 TYR A N 1
ATOM 1525 C CA . TYR A 1 195 ? 47.821 29.641 -74.151 1.00 40.34 195 TYR A CA 1
ATOM 1526 C C . TYR A 1 195 ? 48.813 28.890 -73.258 1.00 40.34 195 TYR A C 1
ATOM 1528 O O . TYR A 1 195 ? 49.643 29.524 -72.578 1.00 40.34 195 TYR A O 1
#

Solvent-accessible surface area (backbone atoms only — not comparable to full-atom values): 12568 Å² total; per-residue (Å²): 106,68,46,67,52,36,75,38,23,92,78,72,69,38,41,46,59,60,48,12,62,67,44,22,64,77,75,58,68,77,64,96,86,57,57,70,74,57,51,62,58,44,53,58,51,45,20,50,52,42,21,53,52,40,50,51,54,38,51,55,50,53,54,55,51,50,54,51,52,50,48,51,50,51,40,51,52,41,51,52,52,45,51,48,58,63,64,68,49,78,74,85,71,75,76,75,75,77,77,90,75,91,80,82,90,86,86,91,93,90,77,91,81,83,88,87,89,87,86,75,74,69,70,62,55,56,58,51,52,54,51,53,52,52,49,45,52,54,40,51,53,51,45,51,52,49,52,51,51,53,49,52,52,55,71,70,42,77,85,77,70,79,71,81,88,78,83,80,82,75,76,79,76,80,79,76,82,89,80,79,90,87,87,84,83,86,85,79,88,82,83,91,84,86,135

Secondary structure (DSSP, 8-state):
-HHHHHTTHHHH---HHHHHHHHHHHHSPPPTTS-HHHHHHHHHHHHHHHHHHHHHHHHHHHHHHHHHHHHHHHHHHHHHHHHHHHHSS------------------------------SSHHHHHHHHHHHHHHHHHHHHHHHHHHHHHHHHHHHS---S-----S----------------S-----------

InterPro domains:
  IPR000198 Rho GTPase-activating protein domain [PF00620] (1-32)
  IPR000198 Rho GTPase-activating protein domain [PS50238] (1-61)
  IPR008936 Rho GTPase activation protein [G3DSA:1.10.555.10] (1-73)
  IPR008936 Rho GTPase activation protein [SSF48350] (1-56)
  IPR046987 Unconventional class IX myosin [PTHR46184] (1-193)

Sequence (195 aa):
HLVKVALLEDVNRMSPGALAIIFAPCLLRCPDNSDPLISMKDVLKITTCVEMLIKEQMRKYKVKMEEISQLEAAESIAFRRLSLLRQNAPWPLKLGFSSPYEGVLNKSPKARDSQGEELEVLLEEEAAGGDEDREKEILIERIQSIKEEKQDITYRLPELDPRGSDEENLDSETSASTESLLEERAGRGASEGQY

Foldseek 3Di:
DVLVVCVVCVPPVCHLLNVLLVCLCVPDPDPPPDDPVVVVVVSVVSSVVSSVVSVVLNVVVVVLVVVLVVLVVLLVVLVVLLVVLVVPPPPPPPVPPPPDDDDDDDDDDDDDDDDDDDPDPPVVVVVVNVVSVVSNVVSVVSSVVSVVVSVVSVVVPPPPDDPPPPDDPPPPPPPDDDDDDDDDDPDDDDDDDDD